Protein AF-A0A4R1Y979-F1 (afdb_monomer_lite)

Sequence (249 aa):
MLKMIILSTALLMSLSGCTTMILNSTISEIKSEKGNRTIHHDHLVGYGPPEQIQKPYENALMLVGTKHVYLLQAIEHKKRSKNFYPDLFNKIDPQFLILNDDIENSDLEHWHIKVSNENAINDFESQVQINFIKPLNLITQQDQDDLNHFGFECREHEKFNSSKYCSLKVKTEIFVLQNPENIDKLQYKKLSSPIKIDITGDFNPIVRVATHSMLYPFSIVADILTSPVQIFGYYLLKDAHFGGTGNSR

Secondary structure (DSSP, 8-state):
-HHHHHHHHHTTTTSTTHHHHHHHHHHHHHHH--EEEEEEEEEEEEEE--TTS-TT-TTPEEEEESSEEEEEEEPPBTTB-TTHHHHHHHHS-GGGEEE-S-STTS-TTEEEEEES-TT--SEEEEEEEEEEEEEGGG--HHHHHHHHHHT-EEE--GGGTTEEEEEEEEEEEEEEEES-TTGGGS--EEEEEEEEEEEEEEE-THHHHHHHHTTHHHHHHHHHHHHHHHHHHHHHHHHHTSS------

Structure (mmCIF, N/CA/C/O backbone):
data_AF-A0A4R1Y979-F1
#
_entry.id   AF-A0A4R1Y979-F1
#
loop_
_atom_site.group_PDB
_atom_site.id
_atom_site.type_symbol
_atom_site.label_atom_id
_atom_site.label_alt_id
_atom_site.label_comp_id
_atom_site.label_asym_id
_atom_site.label_entity_id
_atom_site.label_seq_id
_atom_site.pdbx_PDB_ins_code
_atom_site.Cartn_x
_atom_site.Cartn_y
_atom_site.Cartn_z
_atom_site.occupancy
_atom_site.B_iso_or_equiv
_atom_site.auth_seq_id
_atom_site.auth_comp_id
_atom_site.auth_asym_id
_atom_site.auth_atom_id
_atom_site.pdbx_PDB_model_num
ATOM 1 N N . MET A 1 1 ? 17.341 34.244 -61.653 1.00 45.41 1 MET A N 1
ATOM 2 C CA . MET A 1 1 ? 17.975 32.984 -61.199 1.00 45.41 1 MET A CA 1
ATOM 3 C C . MET A 1 1 ? 19.116 33.200 -60.203 1.00 45.41 1 MET A C 1
ATOM 5 O O . MET A 1 1 ? 19.107 32.527 -59.185 1.00 45.41 1 MET A O 1
ATOM 9 N N . LEU A 1 2 ? 20.017 34.174 -60.393 1.00 39.06 2 LEU A N 1
ATOM 10 C CA . LEU A 1 2 ? 21.145 34.432 -59.472 1.00 39.06 2 LEU A CA 1
ATOM 11 C C . LEU A 1 2 ? 20.734 34.773 -58.016 1.00 39.06 2 LEU A C 1
ATOM 13 O O . LEU A 1 2 ? 21.379 34.330 -57.074 1.00 39.06 2 LEU A O 1
ATOM 17 N N . LYS A 1 3 ? 19.606 35.475 -57.811 1.00 40.97 3 LYS A N 1
ATOM 18 C CA . LYS A 1 3 ? 19.081 35.806 -56.467 1.00 40.97 3 LYS A CA 1
ATOM 19 C C . LYS A 1 3 ? 18.518 34.606 -55.682 1.00 40.97 3 LYS A C 1
ATOM 21 O O . LYS A 1 3 ? 18.484 34.669 -54.461 1.00 40.97 3 LYS A O 1
ATOM 26 N N . MET A 1 4 ? 18.106 33.520 -56.351 1.00 39.81 4 MET A N 1
ATOM 27 C CA . MET A 1 4 ? 17.603 32.313 -55.667 1.00 39.81 4 MET A CA 1
ATOM 28 C C . MET A 1 4 ? 18.730 31.391 -55.181 1.00 39.81 4 MET A C 1
ATOM 30 O O . MET A 1 4 ? 18.546 30.670 -54.210 1.00 39.81 4 MET A O 1
ATOM 34 N N . ILE A 1 5 ? 19.910 31.450 -55.805 1.00 49.25 5 ILE A N 1
ATOM 35 C CA . ILE A 1 5 ? 21.065 30.628 -55.411 1.00 49.25 5 ILE A CA 1
ATOM 36 C C . ILE A 1 5 ? 21.745 31.206 -54.157 1.00 49.25 5 ILE A C 1
ATOM 38 O O . ILE A 1 5 ? 22.165 30.450 -53.288 1.00 49.25 5 ILE A O 1
ATOM 42 N N . ILE A 1 6 ? 21.766 32.537 -54.008 1.00 50.25 6 ILE A N 1
ATOM 43 C CA . ILE A 1 6 ? 22.380 33.226 -52.856 1.00 50.25 6 ILE A CA 1
ATOM 44 C C . ILE A 1 6 ? 21.573 33.018 -51.559 1.00 50.25 6 ILE A C 1
ATOM 46 O O . ILE A 1 6 ? 22.148 32.929 -50.476 1.00 50.25 6 ILE A O 1
ATOM 50 N N . LEU A 1 7 ? 20.245 32.885 -51.648 1.00 42.50 7 LEU A N 1
ATOM 51 C CA . LEU A 1 7 ? 19.402 32.656 -50.469 1.00 42.50 7 LEU A CA 1
ATOM 52 C C . LEU A 1 7 ? 19.523 31.216 -49.934 1.00 42.50 7 LEU A C 1
ATOM 54 O O . LEU A 1 7 ? 19.375 30.987 -48.737 1.00 42.50 7 LEU A O 1
ATOM 58 N N . SER A 1 8 ? 19.846 30.253 -50.805 1.00 46.91 8 SER A N 1
ATOM 59 C CA . SER A 1 8 ? 20.002 28.846 -50.421 1.00 46.91 8 SER A CA 1
ATOM 60 C C . SER A 1 8 ? 21.361 28.545 -49.777 1.00 46.91 8 SER A C 1
ATOM 62 O O . SER A 1 8 ? 21.455 27.621 -48.974 1.00 46.91 8 SER A O 1
ATOM 64 N N . THR A 1 9 ? 22.410 29.316 -50.085 1.00 50.00 9 THR A N 1
ATOM 65 C CA . THR A 1 9 ? 23.742 29.157 -49.475 1.00 50.00 9 THR A CA 1
ATOM 66 C C . THR A 1 9 ? 23.866 29.860 -48.124 1.00 50.00 9 THR A C 1
ATOM 68 O O . THR A 1 9 ? 24.540 29.337 -47.240 1.00 50.00 9 THR A O 1
ATOM 71 N N . ALA A 1 10 ? 23.164 30.979 -47.910 1.00 49.84 10 ALA A N 1
ATOM 72 C CA . ALA A 1 10 ? 23.129 31.661 -46.612 1.00 49.84 10 ALA A CA 1
ATOM 73 C C . ALA A 1 10 ? 22.438 30.828 -45.512 1.00 49.84 10 ALA A C 1
ATOM 75 O O . ALA A 1 10 ? 22.842 30.889 -44.354 1.00 49.84 10 ALA A O 1
ATOM 76 N N . LEU A 1 11 ? 21.444 30.006 -45.874 1.00 49.34 11 LEU A N 1
ATOM 77 C CA . LEU A 1 11 ? 20.734 29.131 -44.933 1.00 49.34 11 LEU A CA 1
ATOM 78 C C . LEU A 1 11 ? 21.563 27.905 -44.505 1.00 49.34 11 LEU A C 1
ATOM 80 O O . LEU A 1 11 ? 21.304 27.335 -43.456 1.00 49.34 11 LEU A O 1
ATOM 84 N N . LEU A 1 12 ? 22.566 27.502 -45.293 1.00 50.94 12 LEU A N 1
ATOM 85 C CA . LEU A 1 12 ? 23.441 26.360 -44.985 1.00 50.94 12 LEU A CA 1
ATOM 86 C C . LEU A 1 12 ? 24.635 26.740 -44.092 1.00 50.94 12 LEU A C 1
ATOM 88 O O . LEU A 1 12 ? 25.217 25.870 -43.451 1.00 50.94 12 LEU A O 1
ATOM 92 N N . MET A 1 13 ? 24.999 28.025 -44.023 1.00 48.50 13 MET A N 1
ATOM 93 C CA . MET A 1 13 ? 26.154 28.497 -43.244 1.00 48.50 13 MET A CA 1
ATOM 94 C C . MET A 1 13 ? 25.864 28.700 -41.754 1.00 48.50 13 MET A C 1
ATOM 96 O O . MET A 1 13 ? 26.802 28.776 -40.965 1.00 48.50 13 MET A O 1
ATOM 100 N N . SER A 1 14 ? 24.593 28.752 -41.352 1.00 50.34 14 SER A N 1
ATOM 101 C CA . SER A 1 14 ? 24.183 28.905 -39.951 1.00 50.34 14 SER A CA 1
ATOM 102 C C . SER A 1 14 ? 24.018 27.582 -39.189 1.00 50.34 14 SER A C 1
ATOM 104 O O . SER A 1 14 ? 23.681 27.625 -38.010 1.00 50.34 14 SER A O 1
ATOM 106 N N . LEU A 1 15 ? 24.243 26.418 -39.819 1.00 50.88 15 LEU A N 1
ATOM 107 C CA . LEU A 1 15 ? 24.010 25.103 -39.194 1.00 50.88 15 LEU A CA 1
ATOM 108 C C . LEU A 1 15 ? 25.272 24.370 -38.707 1.00 50.88 15 LEU A C 1
ATOM 110 O O . LEU A 1 15 ? 25.150 23.355 -38.022 1.00 50.88 15 LEU A O 1
ATOM 114 N N . SER A 1 16 ? 26.4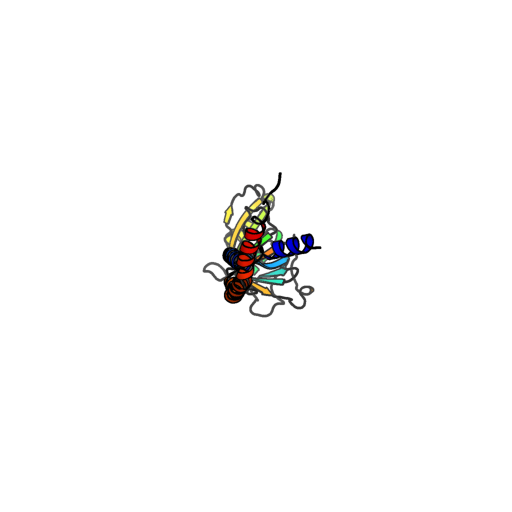76 24.843 -39.027 1.00 56.56 16 SER A N 1
ATOM 115 C CA . SER A 1 16 ? 27.718 24.140 -38.687 1.00 56.56 16 SER A CA 1
ATOM 116 C C . SER A 1 16 ? 28.384 24.686 -37.422 1.00 56.56 16 SER A C 1
ATOM 118 O O . SER A 1 16 ? 28.665 25.876 -37.315 1.00 56.56 16 SER A O 1
ATOM 120 N N . GLY A 1 17 ? 28.603 23.824 -36.427 1.00 53.72 17 GLY A N 1
ATOM 121 C CA . GLY A 1 17 ? 28.973 24.198 -35.053 1.00 53.72 17 GLY A CA 1
ATOM 122 C C . GLY A 1 17 ? 27.841 23.998 -34.040 1.00 53.72 17 GLY A C 1
ATOM 123 O O . GLY A 1 17 ? 28.085 23.932 -32.835 1.00 53.72 17 GLY A O 1
ATOM 124 N N . CYS A 1 18 ? 26.599 23.839 -34.505 1.00 63.97 18 CYS A N 1
ATOM 125 C CA . CYS A 1 18 ? 25.480 23.525 -33.625 1.00 63.97 18 CYS A CA 1
ATOM 126 C C . CYS A 1 18 ? 25.525 22.073 -33.145 1.00 63.97 18 CYS A C 1
ATOM 128 O O . CYS A 1 18 ? 25.045 21.803 -32.057 1.00 63.97 18 CYS A O 1
ATOM 130 N N . THR A 1 19 ? 26.118 21.137 -33.889 1.00 68.19 19 THR A N 1
ATOM 131 C CA . THR A 1 19 ? 26.013 19.704 -33.570 1.00 68.19 19 THR A CA 1
ATOM 132 C C . THR A 1 19 ? 26.707 19.352 -32.258 1.00 68.19 19 THR A C 1
ATOM 134 O O . THR A 1 19 ? 26.097 18.719 -31.397 1.00 68.19 19 THR A O 1
ATOM 137 N N . THR A 1 20 ? 27.951 19.799 -32.055 1.00 75.56 20 THR A N 1
ATOM 138 C CA . THR A 1 20 ? 28.660 19.567 -30.786 1.00 75.56 20 THR A CA 1
ATOM 139 C C . THR A 1 20 ? 28.048 20.373 -29.638 1.00 75.56 20 THR A C 1
ATOM 141 O O . THR A 1 20 ? 27.978 19.874 -28.517 1.00 75.56 20 THR A O 1
ATOM 144 N N . MET A 1 21 ? 27.548 21.587 -29.897 1.00 73.44 21 MET A N 1
ATOM 145 C CA . MET A 1 21 ? 26.863 22.400 -28.884 1.00 73.44 21 MET A CA 1
ATOM 146 C C . MET A 1 21 ? 25.532 21.773 -28.444 1.00 73.44 21 MET A C 1
ATOM 148 O O . MET A 1 21 ? 25.282 21.691 -27.245 1.00 73.44 21 MET A O 1
ATOM 152 N N . ILE A 1 22 ? 24.731 21.279 -29.393 1.00 74.12 22 ILE A N 1
ATOM 153 C CA . ILE A 1 22 ? 23.470 20.560 -29.167 1.00 74.12 22 ILE A CA 1
ATOM 154 C C . ILE A 1 22 ? 23.750 19.266 -28.407 1.00 74.12 22 ILE A C 1
ATOM 156 O O . ILE A 1 22 ? 23.102 18.995 -27.403 1.00 74.12 22 ILE A O 1
ATOM 160 N N . LEU A 1 23 ? 24.757 18.490 -28.821 1.00 76.94 23 LEU A N 1
ATOM 161 C CA . LEU A 1 23 ? 25.121 17.260 -28.121 1.00 76.94 23 LEU A CA 1
ATOM 162 C C . LEU A 1 23 ? 25.573 17.544 -26.680 1.00 76.94 23 LEU A C 1
ATOM 164 O O . LEU A 1 23 ? 25.169 16.840 -25.757 1.00 76.94 23 LEU A O 1
ATOM 168 N N . ASN A 1 24 ? 26.359 18.603 -26.468 1.00 76.81 24 ASN A N 1
ATOM 169 C CA . ASN A 1 24 ? 26.794 19.022 -25.138 1.00 76.81 24 ASN A CA 1
ATOM 170 C C . ASN A 1 24 ? 25.621 19.521 -24.277 1.00 76.81 24 ASN A C 1
ATOM 172 O O . ASN A 1 24 ? 25.549 19.176 -23.099 1.00 76.81 24 ASN A O 1
ATOM 176 N N . SER A 1 25 ? 24.678 20.282 -24.848 1.00 74.25 25 SER A N 1
ATOM 177 C CA . SER A 1 25 ? 23.469 20.704 -24.131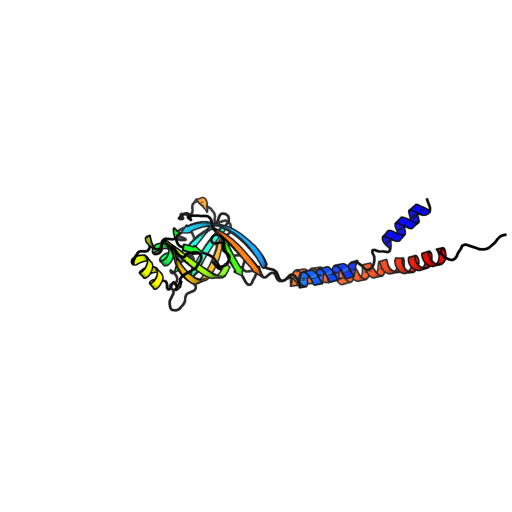 1.00 74.25 25 SER A CA 1
ATOM 178 C C . SER A 1 25 ? 22.580 19.514 -23.785 1.00 74.25 25 SER A C 1
ATOM 180 O O . SER A 1 25 ? 22.151 19.414 -22.644 1.00 74.25 25 SER A O 1
ATOM 182 N N . THR A 1 26 ? 22.394 18.562 -24.704 1.00 75.06 26 THR A N 1
ATOM 183 C CA . THR A 1 26 ? 21.633 17.328 -24.461 1.00 75.06 26 THR A CA 1
ATOM 184 C C . THR A 1 26 ? 22.287 16.474 -23.378 1.00 75.06 26 THR A C 1
ATOM 186 O O . THR A 1 26 ? 21.608 15.981 -22.486 1.00 75.06 26 THR A O 1
ATOM 189 N N . ILE A 1 27 ? 23.614 16.326 -23.381 1.00 75.62 27 ILE A N 1
ATOM 190 C CA . ILE A 1 27 ? 24.325 15.602 -22.317 1.00 75.62 27 ILE A CA 1
ATOM 191 C C . ILE A 1 27 ? 24.221 16.340 -20.978 1.00 75.62 27 ILE A C 1
ATOM 193 O O . ILE A 1 27 ? 24.073 15.694 -19.942 1.00 75.62 27 ILE A O 1
ATOM 197 N N . SER A 1 28 ? 24.298 17.672 -20.977 1.00 71.88 28 SER A N 1
ATOM 198 C CA . SER A 1 28 ? 24.122 18.484 -19.769 1.00 71.88 28 SER A CA 1
ATOM 199 C C . SER A 1 28 ? 22.706 18.359 -19.204 1.00 71.88 28 SER A C 1
ATOM 201 O O . SER A 1 28 ? 22.543 18.230 -17.994 1.00 71.88 28 SER A O 1
ATOM 203 N N . GLU A 1 29 ? 21.698 18.347 -20.072 1.00 70.06 29 GLU A N 1
ATOM 204 C CA . GLU A 1 29 ? 20.290 18.173 -19.719 1.00 70.06 29 GLU A CA 1
ATOM 205 C C . GLU A 1 29 ? 20.042 16.773 -19.143 1.00 70.06 29 GLU A C 1
ATOM 207 O O . GLU A 1 29 ? 19.558 16.647 -18.020 1.00 70.06 29 GLU A O 1
ATOM 212 N N . ILE A 1 30 ? 20.527 15.724 -19.813 1.00 69.31 30 ILE A N 1
ATOM 213 C CA . ILE A 1 30 ? 20.477 14.340 -19.320 1.00 69.31 30 ILE A CA 1
ATOM 214 C C . ILE A 1 30 ? 21.206 14.200 -17.971 1.00 69.31 30 ILE A C 1
ATOM 216 O O . ILE A 1 30 ? 20.726 13.513 -17.076 1.00 69.31 30 ILE A O 1
ATOM 220 N N . LYS A 1 31 ? 22.362 14.852 -17.775 1.00 65.56 31 LYS A N 1
ATOM 221 C CA . LYS A 1 31 ? 23.066 14.856 -16.474 1.00 65.56 31 LYS A CA 1
ATOM 222 C C . LYS A 1 31 ? 22.258 15.539 -15.370 1.00 65.56 31 LYS A C 1
ATOM 224 O O . LYS A 1 31 ? 22.440 15.199 -14.201 1.00 65.56 31 LYS A O 1
ATOM 229 N N . SER A 1 32 ? 21.416 16.506 -15.731 1.00 61.75 32 SER A N 1
ATOM 230 C CA . SER A 1 32 ? 20.526 17.207 -14.806 1.00 61.75 32 SER A CA 1
ATOM 231 C C . SER A 1 32 ? 19.200 16.478 -14.555 1.00 61.75 32 SER A C 1
ATOM 233 O O . SER A 1 32 ? 18.561 16.757 -13.542 1.00 61.75 32 SER A O 1
ATOM 235 N N . GLU A 1 33 ? 18.831 15.492 -15.386 1.00 60.91 33 GLU A N 1
ATOM 236 C CA . GLU A 1 33 ? 17.720 14.557 -15.149 1.00 60.91 33 GLU A CA 1
ATOM 237 C C . GLU A 1 33 ? 18.070 13.564 -14.022 1.00 60.91 33 GLU A C 1
ATOM 239 O O . GLU A 1 33 ? 18.244 12.364 -14.231 1.00 60.91 33 GLU A O 1
ATOM 244 N N . LYS A 1 34 ? 18.164 14.052 -12.782 1.00 58.84 34 LYS A N 1
ATOM 245 C CA . LYS A 1 34 ? 17.837 13.216 -11.624 1.00 58.84 34 LYS A CA 1
ATOM 246 C C . LYS A 1 34 ? 16.325 13.259 -11.475 1.00 58.84 34 LYS A C 1
ATOM 248 O O . LYS A 1 34 ? 15.770 14.306 -11.154 1.00 58.84 34 LYS A O 1
ATOM 253 N N . GLY A 1 35 ? 15.667 12.142 -11.747 1.00 64.50 35 GLY A N 1
ATOM 254 C CA . GLY A 1 35 ? 14.215 12.059 -11.712 1.00 64.50 35 GLY A CA 1
ATOM 255 C C . GLY A 1 35 ? 13.738 10.699 -11.238 1.00 64.50 35 GLY A C 1
ATOM 256 O O . GLY A 1 35 ? 14.454 9.702 -11.331 1.00 64.50 35 GLY A O 1
ATOM 257 N N . ASN A 1 36 ? 12.505 10.678 -10.748 1.00 70.62 36 ASN A N 1
ATOM 258 C CA . ASN A 1 36 ? 11.806 9.449 -10.418 1.00 70.62 36 ASN A CA 1
ATOM 259 C C . ASN A 1 36 ? 11.089 8.962 -11.675 1.00 70.62 36 ASN A C 1
ATOM 261 O O . ASN A 1 36 ? 10.359 9.726 -12.309 1.00 70.62 36 ASN A O 1
ATOM 265 N N . ARG A 1 37 ? 11.264 7.690 -12.027 1.00 77.75 37 ARG A N 1
ATOM 266 C CA . ARG A 1 37 ? 10.509 7.051 -13.107 1.00 77.75 37 ARG A CA 1
ATOM 267 C C . ARG A 1 37 ? 9.510 6.070 -12.518 1.00 77.75 37 ARG A C 1
ATOM 269 O O . ARG A 1 37 ? 9.872 5.273 -11.661 1.00 77.75 37 ARG A O 1
ATOM 276 N N . THR A 1 38 ? 8.277 6.080 -13.009 1.00 82.75 38 THR A N 1
ATOM 277 C CA . THR A 1 38 ? 7.279 5.066 -12.650 1.00 82.75 38 THR A CA 1
ATOM 278 C C . THR A 1 38 ? 7.693 3.696 -13.184 1.00 82.75 38 THR A C 1
ATOM 280 O O . THR A 1 38 ? 7.854 3.516 -14.393 1.00 82.75 38 THR A O 1
ATOM 283 N N . ILE A 1 39 ? 7.876 2.748 -12.267 1.00 85.62 39 ILE A N 1
ATOM 284 C CA . ILE A 1 39 ? 8.144 1.329 -12.519 1.00 85.62 39 ILE A CA 1
ATOM 285 C C . ILE A 1 39 ? 6.814 0.588 -12.664 1.00 85.62 39 ILE A C 1
ATOM 287 O O . ILE A 1 39 ? 6.617 -0.130 -13.640 1.00 85.62 39 ILE A O 1
ATOM 291 N N . HIS A 1 40 ? 5.881 0.823 -11.733 1.00 86.94 40 HIS A N 1
ATOM 292 C CA . HIS A 1 40 ? 4.541 0.235 -11.749 1.00 86.94 40 HIS A CA 1
ATOM 293 C C . HIS A 1 40 ? 3.474 1.288 -11.508 1.00 86.94 40 HIS A C 1
ATOM 295 O O . HIS A 1 40 ? 3.651 2.176 -10.679 1.00 86.94 40 HIS A O 1
ATOM 301 N N . HIS A 1 41 ? 2.355 1.126 -12.208 1.00 91.12 41 HIS A N 1
ATOM 302 C CA . HIS A 1 41 ? 1.141 1.911 -12.023 1.00 91.12 41 HIS A CA 1
ATOM 303 C C . HIS A 1 41 ? -0.077 0.989 -12.084 1.00 91.12 41 HIS A C 1
ATOM 305 O O . HIS A 1 41 ? -0.333 0.356 -13.125 1.00 91.12 41 HIS A O 1
ATOM 311 N N . ASP A 1 42 ? -0.835 0.931 -10.993 1.00 92.38 42 ASP A N 1
ATOM 312 C CA . ASP A 1 42 ? -1.997 0.055 -10.851 1.00 92.38 42 ASP A CA 1
ATOM 313 C C . ASP A 1 42 ? -3.084 0.680 -9.957 1.00 92.38 42 ASP A C 1
ATOM 315 O O . ASP A 1 42 ? -2.895 1.732 -9.347 1.00 92.38 42 ASP A O 1
ATOM 319 N N . HIS A 1 43 ? -4.243 0.030 -9.901 1.00 92.31 43 HIS A N 1
ATOM 320 C CA . HIS A 1 43 ? -5.309 0.301 -8.946 1.00 92.31 43 HIS A CA 1
ATOM 321 C C . HIS A 1 43 ? -5.544 -0.959 -8.118 1.00 92.31 43 HIS A C 1
ATOM 323 O O . HIS A 1 43 ? -5.911 -1.999 -8.662 1.00 92.31 43 HIS A O 1
ATOM 329 N N . LEU A 1 44 ? -5.349 -0.869 -6.809 1.00 91.56 44 LEU A N 1
ATOM 330 C CA . LEU A 1 44 ? -5.688 -1.915 -5.856 1.00 91.56 44 LEU A CA 1
ATOM 331 C C . LEU A 1 44 ? -7.205 -1.970 -5.694 1.00 91.56 44 LEU A C 1
ATOM 333 O O . LEU A 1 44 ? -7.840 -0.953 -5.432 1.00 91.56 44 LEU A O 1
ATOM 337 N N . VAL A 1 45 ? -7.782 -3.157 -5.837 1.00 90.56 45 VAL A N 1
ATOM 338 C CA . VAL A 1 45 ? -9.233 -3.403 -5.791 1.00 90.56 45 VAL A CA 1
ATOM 339 C C . VAL A 1 45 ? -9.641 -4.338 -4.656 1.00 90.56 45 VAL A C 1
ATOM 341 O O . VAL A 1 45 ? -10.825 -4.443 -4.328 1.00 90.56 45 VAL A O 1
ATOM 344 N N . GLY A 1 46 ? -8.681 -5.023 -4.037 1.00 89.88 46 GLY A N 1
ATOM 345 C CA . GLY A 1 46 ? -8.966 -6.005 -3.005 1.00 89.88 46 GLY A CA 1
ATOM 346 C C . GLY A 1 46 ? -7.753 -6.418 -2.190 1.00 89.88 46 GLY A C 1
ATOM 347 O O . GLY A 1 46 ? -6.619 -6.057 -2.499 1.00 89.88 46 GLY A O 1
ATOM 348 N N . TYR A 1 47 ? -8.012 -7.197 -1.147 1.00 90.25 47 TYR A N 1
ATOM 349 C CA . TYR A 1 47 ? -6.995 -7.773 -0.277 1.00 90.25 47 TYR A CA 1
ATOM 350 C C . TYR A 1 47 ? -7.424 -9.151 0.238 1.00 90.25 47 TYR A C 1
ATOM 352 O O . TYR A 1 47 ? -8.613 -9.475 0.285 1.00 90.25 47 TYR A O 1
ATOM 360 N N . GLY A 1 48 ? -6.472 -9.974 0.658 1.00 88.31 48 GLY A N 1
ATOM 361 C CA . GLY A 1 48 ? -6.772 -11.283 1.223 1.00 88.31 48 GLY A CA 1
ATOM 362 C C . GLY A 1 48 ? -5.532 -12.056 1.653 1.00 88.31 48 GLY A C 1
ATOM 363 O O . GLY A 1 48 ? -4.410 -11.557 1.534 1.00 88.31 48 GLY A O 1
ATOM 364 N N . PRO A 1 49 ? -5.726 -13.276 2.169 1.00 84.38 49 PRO A N 1
ATOM 365 C CA . PRO A 1 49 ? -4.624 -14.190 2.391 1.00 84.38 49 PRO A CA 1
ATOM 366 C C . PRO A 1 49 ? -4.093 -14.721 1.044 1.00 84.38 49 PRO A C 1
ATOM 368 O O . PRO A 1 49 ? -4.846 -14.835 0.073 1.00 84.38 49 PRO A O 1
ATOM 371 N N . PRO A 1 50 ? -2.813 -15.103 0.965 1.00 80.38 50 PRO A N 1
ATOM 372 C CA . PRO A 1 50 ? -2.180 -15.611 -0.245 1.00 80.38 50 PRO A CA 1
ATOM 373 C C . PRO A 1 50 ? -2.437 -17.119 -0.413 1.00 80.38 50 PRO A C 1
ATOM 375 O O . PRO A 1 50 ? -1.552 -17.852 -0.831 1.00 80.38 50 PRO A O 1
ATOM 378 N N . GLU A 1 51 ? -3.639 -17.612 -0.084 1.00 71.69 51 GLU A N 1
ATOM 379 C CA . GLU A 1 51 ? -3.957 -19.056 -0.031 1.00 71.69 51 GLU A CA 1
ATOM 380 C C . GLU A 1 51 ? -3.705 -19.788 -1.357 1.00 71.69 51 GLU A C 1
ATOM 382 O O . GLU A 1 51 ? -3.384 -20.974 -1.370 1.00 71.69 51 GLU A O 1
ATOM 387 N N . GLN A 1 52 ? -3.841 -19.078 -2.480 1.00 67.00 52 GLN A N 1
ATOM 388 C CA . GLN A 1 52 ? -3.627 -19.622 -3.824 1.00 67.00 52 GLN A CA 1
ATOM 389 C C . GLN A 1 52 ? -2.208 -19.377 -4.360 1.00 67.00 52 GLN A C 1
ATOM 391 O O . GLN A 1 52 ? -1.872 -19.835 -5.451 1.00 67.00 52 GLN A O 1
ATOM 396 N N . ILE A 1 53 ? -1.370 -18.660 -3.611 1.00 68.25 53 ILE A N 1
ATOM 397 C CA . ILE A 1 53 ? -0.010 -18.309 -4.007 1.00 68.25 53 ILE A CA 1
ATOM 398 C C . ILE A 1 53 ? 0.938 -19.269 -3.292 1.00 68.25 53 ILE A C 1
ATOM 400 O O . ILE A 1 53 ? 0.958 -19.364 -2.068 1.00 68.25 53 ILE A O 1
ATOM 404 N N . GLN A 1 54 ? 1.699 -20.034 -4.073 1.00 63.78 54 GLN A N 1
ATOM 405 C CA . GLN A 1 54 ? 2.598 -21.067 -3.556 1.00 63.78 54 GLN A CA 1
ATOM 406 C C . GLN A 1 54 ? 3.635 -20.480 -2.573 1.00 63.78 54 GLN A C 1
ATOM 408 O O . GLN A 1 54 ? 3.954 -19.290 -2.616 1.00 63.78 54 GLN A O 1
ATOM 413 N N . LYS A 1 55 ? 4.186 -21.329 -1.691 1.00 68.25 55 LYS A N 1
ATOM 414 C CA . LYS A 1 55 ? 5.305 -20.987 -0.786 1.00 68.25 55 LYS A CA 1
ATOM 415 C C . LYS A 1 55 ? 6.401 -20.205 -1.533 1.00 68.25 55 LYS A C 1
ATOM 417 O O . LYS A 1 55 ? 6.700 -20.574 -2.669 1.00 68.25 55 LYS A O 1
ATOM 422 N N . PRO A 1 56 ? 7.040 -19.189 -0.915 1.00 75.62 56 PRO A N 1
ATOM 423 C CA . PRO A 1 56 ? 7.176 -18.933 0.531 1.00 75.62 56 PRO A CA 1
ATOM 424 C C . PRO A 1 56 ? 6.233 -17.864 1.128 1.00 75.62 56 PRO A C 1
ATOM 426 O O . PRO A 1 56 ? 6.512 -17.328 2.200 1.00 75.62 56 PRO A O 1
ATOM 429 N N . TYR A 1 57 ? 5.119 -17.534 0.472 1.00 83.06 57 TYR A N 1
ATOM 430 C CA . TYR A 1 57 ? 4.343 -16.336 0.818 1.00 83.06 57 TYR A CA 1
ATOM 431 C C . TYR A 1 57 ? 3.233 -16.509 1.862 1.00 83.06 57 TYR A C 1
ATOM 433 O O . TYR A 1 57 ? 2.429 -15.604 2.018 1.00 83.06 57 TYR A O 1
ATOM 441 N N . GLU A 1 58 ? 3.195 -17.607 2.618 1.00 80.06 58 GLU A N 1
ATOM 442 C CA . GLU A 1 58 ? 2.063 -17.985 3.495 1.00 80.06 58 GLU A CA 1
ATOM 443 C C . GLU A 1 58 ? 1.654 -16.914 4.525 1.00 80.06 58 GLU A C 1
ATOM 445 O O . GLU A 1 58 ? 0.486 -16.828 4.893 1.00 80.06 58 GLU A O 1
ATOM 450 N N . ASN A 1 59 ? 2.597 -16.069 4.952 1.00 84.44 59 ASN A N 1
ATOM 451 C CA . ASN A 1 59 ? 2.370 -15.020 5.953 1.00 84.44 59 ASN A CA 1
ATOM 452 C C . ASN A 1 59 ? 2.247 -13.613 5.342 1.00 84.44 59 ASN A C 1
ATOM 454 O O . ASN A 1 59 ? 2.215 -12.620 6.070 1.00 84.44 59 ASN A O 1
ATOM 458 N N . ALA A 1 60 ? 2.226 -13.510 4.011 1.00 89.50 60 ALA A N 1
ATOM 459 C CA . ALA A 1 60 ? 2.048 -12.238 3.328 1.00 89.50 60 ALA A CA 1
ATOM 460 C C . ALA A 1 60 ? 0.590 -11.778 3.389 1.00 89.50 60 ALA A C 1
ATOM 462 O O . ALA A 1 60 ? -0.335 -12.581 3.472 1.00 89.50 60 ALA A O 1
ATOM 463 N N . LEU A 1 61 ? 0.378 -10.474 3.270 1.00 91.50 61 LEU A N 1
ATOM 464 C CA . LEU A 1 61 ? -0.899 -9.941 2.817 1.00 91.50 61 LEU A CA 1
ATOM 465 C C . LEU A 1 61 ? -0.874 -9.826 1.302 1.00 91.50 61 LEU A C 1
ATOM 467 O O . LEU A 1 61 ? 0.033 -9.215 0.744 1.00 91.50 61 LEU A O 1
ATOM 471 N N . MET A 1 62 ? -1.890 -10.383 0.654 1.00 91.81 62 MET A N 1
ATOM 472 C CA . MET A 1 62 ? -2.106 -10.221 -0.773 1.00 91.81 62 MET A CA 1
ATOM 473 C C . MET A 1 62 ? -2.959 -8.978 -1.011 1.00 91.81 62 MET A C 1
ATOM 475 O O . MET A 1 62 ? -4.087 -8.914 -0.529 1.00 91.81 62 MET A O 1
ATOM 479 N N . LEU A 1 63 ? -2.447 -8.013 -1.769 1.00 91.69 63 LEU A N 1
ATOM 480 C CA . LEU A 1 63 ? -3.225 -6.922 -2.352 1.00 91.69 63 LEU A CA 1
ATOM 481 C C . LEU A 1 63 ? -3.435 -7.222 -3.834 1.00 91.69 63 LEU A C 1
ATOM 483 O O . LEU A 1 63 ? -2.489 -7.512 -4.568 1.00 91.69 63 LEU A O 1
ATOM 487 N N . VAL A 1 64 ? -4.685 -7.162 -4.270 1.00 91.19 64 VAL A N 1
ATOM 488 C CA . VAL A 1 64 ? -5.081 -7.471 -5.643 1.00 91.19 64 VAL A CA 1
ATOM 489 C C . VAL A 1 64 ? -5.242 -6.164 -6.396 1.00 91.19 64 VAL A C 1
ATOM 491 O O . VAL A 1 64 ? -6.103 -5.356 -6.048 1.00 91.19 64 VAL A O 1
ATOM 494 N N . GLY A 1 65 ? -4.401 -5.953 -7.403 1.00 91.62 65 GLY A N 1
ATOM 495 C CA . GLY A 1 65 ? -4.501 -4.859 -8.358 1.00 91.62 65 GLY A CA 1
ATOM 496 C C . GLY A 1 65 ? -5.281 -5.243 -9.613 1.00 91.62 65 GLY A C 1
ATOM 497 O O . GLY A 1 65 ? -5.643 -6.402 -9.819 1.00 91.62 65 GLY A O 1
ATOM 498 N N . THR A 1 66 ? -5.532 -4.262 -10.479 1.00 90.12 66 THR A N 1
ATOM 499 C CA . THR A 1 66 ? -6.114 -4.505 -11.808 1.00 90.12 66 THR A CA 1
ATOM 500 C C . THR A 1 66 ? -5.122 -5.135 -12.784 1.00 90.12 66 THR A C 1
ATOM 502 O O . THR A 1 66 ? -5.548 -5.736 -13.768 1.00 90.12 66 THR A O 1
ATOM 505 N N . LYS A 1 67 ? -3.812 -4.999 -12.533 1.00 89.12 67 LYS A N 1
ATOM 506 C CA . LYS A 1 67 ? -2.743 -5.524 -13.396 1.00 89.12 67 LYS A CA 1
ATOM 507 C C . LYS A 1 67 ? -1.828 -6.511 -12.675 1.00 89.12 67 LYS A C 1
ATOM 509 O O . LYS A 1 67 ? -1.371 -7.470 -13.294 1.00 89.12 67 LYS A O 1
ATOM 514 N N . HIS A 1 68 ? -1.551 -6.282 -11.395 1.00 90.81 68 HIS A N 1
ATOM 515 C CA . HIS A 1 68 ? -0.594 -7.062 -10.615 1.00 90.81 68 HIS A CA 1
ATOM 516 C C . HIS A 1 68 ? -1.188 -7.532 -9.291 1.00 90.81 68 HIS A C 1
ATOM 518 O O . HIS A 1 68 ? -2.179 -6.998 -8.794 1.00 90.81 68 HIS A O 1
ATOM 524 N N . VAL A 1 69 ? -0.533 -8.520 -8.688 1.00 90.94 69 VAL A N 1
ATOM 525 C CA . VAL A 1 69 ? -0.752 -8.876 -7.285 1.00 90.94 69 VAL A CA 1
ATOM 526 C C . VAL A 1 69 ? 0.475 -8.471 -6.485 1.00 90.94 69 VAL A C 1
ATOM 528 O O . VAL A 1 69 ? 1.602 -8.732 -6.899 1.00 90.94 69 VAL A O 1
ATOM 531 N N . TYR A 1 70 ? 0.247 -7.842 -5.339 1.00 92.12 70 TYR A N 1
ATOM 532 C CA . TYR A 1 70 ? 1.291 -7.357 -4.448 1.00 92.12 70 TYR A CA 1
ATOM 533 C C . TYR A 1 70 ? 1.265 -8.170 -3.160 1.00 92.12 70 TYR A C 1
ATOM 535 O O . TYR A 1 70 ? 0.212 -8.324 -2.546 1.00 92.12 70 TYR A O 1
ATOM 543 N N . LEU A 1 71 ? 2.414 -8.685 -2.742 1.00 92.62 71 LEU A N 1
ATOM 544 C CA . LEU A 1 71 ? 2.560 -9.434 -1.499 1.00 92.62 71 LEU A CA 1
ATOM 545 C C . LEU A 1 71 ? 3.370 -8.613 -0.519 1.00 92.62 71 LEU A C 1
ATOM 547 O O . LEU A 1 71 ? 4.507 -8.260 -0.810 1.00 92.62 71 LEU A O 1
ATOM 551 N N . LEU A 1 72 ? 2.775 -8.311 0.628 1.00 92.56 72 LEU A N 1
ATOM 552 C CA . LEU A 1 72 ? 3.399 -7.526 1.686 1.00 92.56 72 LEU A CA 1
ATOM 553 C C . LEU A 1 72 ? 3.787 -8.455 2.830 1.00 92.56 72 LEU A C 1
ATOM 555 O O . LEU A 1 72 ? 2.921 -9.092 3.435 1.00 92.56 72 LEU A O 1
ATOM 559 N N . GLN A 1 73 ? 5.074 -8.500 3.161 1.00 91.44 73 GLN A N 1
ATOM 560 C CA . GLN A 1 73 ? 5.589 -9.213 4.326 1.00 91.44 73 GLN A CA 1
ATOM 561 C C . GLN A 1 73 ? 6.269 -8.238 5.278 1.00 91.44 73 GLN A C 1
ATOM 563 O O . GLN A 1 73 ? 7.151 -7.478 4.891 1.00 91.44 73 GLN A O 1
ATOM 568 N N . ALA A 1 74 ? 5.854 -8.244 6.545 1.00 90.62 74 ALA A N 1
ATOM 569 C CA . ALA A 1 74 ? 6.491 -7.401 7.545 1.00 90.62 74 ALA A CA 1
ATOM 570 C C . ALA A 1 74 ? 7.900 -7.927 7.841 1.00 90.62 74 ALA A C 1
ATOM 572 O O . ALA A 1 74 ? 8.071 -9.098 8.186 1.00 90.62 74 ALA A O 1
ATOM 573 N N . ILE A 1 75 ? 8.894 -7.042 7.770 1.00 87.94 75 ILE A N 1
ATOM 574 C CA . ILE A 1 75 ? 10.266 -7.378 8.143 1.00 87.94 75 ILE A CA 1
ATOM 575 C C . ILE A 1 75 ? 10.308 -7.565 9.660 1.00 87.94 75 ILE A C 1
ATOM 577 O O . ILE A 1 75 ? 9.917 -6.675 10.428 1.00 87.94 75 ILE A O 1
ATOM 581 N N . GLU A 1 76 ? 10.763 -8.743 10.089 1.00 76.94 76 GLU A N 1
ATOM 582 C CA . GLU A 1 76 ? 10.772 -9.141 11.492 1.00 76.94 76 GLU A CA 1
ATOM 583 C C . GLU A 1 76 ? 11.582 -8.145 12.335 1.00 76.94 76 GLU A C 1
ATOM 585 O O . GLU A 1 76 ? 12.732 -7.807 12.049 1.00 76.94 76 GLU A O 1
ATOM 590 N N . HIS A 1 77 ? 10.965 -7.659 13.407 1.00 73.44 77 HIS A N 1
ATOM 591 C CA . HIS A 1 77 ? 11.603 -6.777 14.377 1.00 73.44 77 HIS A CA 1
ATOM 592 C C . HIS A 1 77 ? 11.182 -7.225 15.774 1.00 73.44 77 HIS A C 1
ATOM 594 O O . HIS A 1 77 ? 10.144 -7.859 15.923 1.00 73.44 77 HIS A O 1
ATOM 600 N N . LYS A 1 78 ? 11.921 -6.851 16.828 1.00 66.69 78 LYS A N 1
ATOM 601 C CA . LYS A 1 78 ? 11.722 -7.341 18.216 1.00 66.69 78 LYS A CA 1
ATOM 602 C C . LYS A 1 78 ? 10.281 -7.304 18.772 1.00 66.69 78 LYS A C 1
ATOM 604 O O . LYS A 1 78 ? 10.030 -7.909 19.806 1.00 66.69 78 LYS A O 1
ATOM 609 N N . LYS A 1 79 ? 9.360 -6.563 18.148 1.00 68.69 79 LYS A N 1
ATOM 610 C CA . LYS A 1 79 ? 7.947 -6.432 18.541 1.00 68.69 79 LYS A CA 1
ATOM 611 C C . LYS A 1 79 ? 6.945 -6.854 17.451 1.00 68.69 79 LYS A C 1
ATOM 613 O O . LYS A 1 79 ? 5.758 -6.615 17.626 1.00 68.69 79 LYS A O 1
ATOM 618 N N . ARG A 1 80 ? 7.385 -7.402 16.311 1.00 76.50 80 ARG A N 1
ATOM 619 C CA . ARG A 1 80 ? 6.518 -7.700 15.158 1.00 76.50 80 ARG A CA 1
ATOM 620 C C . ARG A 1 80 ? 6.755 -9.108 14.627 1.00 76.50 80 ARG A C 1
ATOM 622 O O . ARG A 1 80 ? 7.875 -9.460 14.277 1.00 76.50 80 ARG A O 1
ATOM 629 N N . SER A 1 81 ? 5.665 -9.868 14.583 1.00 80.94 81 SER A N 1
ATOM 630 C CA . SER A 1 81 ? 5.566 -11.216 14.019 1.00 80.94 81 SER A CA 1
ATOM 631 C C . SER A 1 81 ? 5.638 -11.185 12.490 1.00 80.94 81 SER A C 1
ATOM 633 O O . SER A 1 81 ? 5.204 -10.214 11.872 1.00 80.94 81 SER A O 1
ATOM 635 N N . LYS A 1 82 ? 6.085 -12.284 11.872 1.00 79.06 82 LYS A N 1
ATOM 636 C CA . LYS A 1 82 ? 5.958 -12.498 10.418 1.00 79.06 82 LYS A CA 1
ATOM 637 C C . LYS A 1 82 ? 4.497 -12.495 9.947 1.00 79.06 82 LYS A C 1
ATOM 639 O O . LYS A 1 82 ? 4.235 -12.128 8.811 1.00 79.06 82 LYS A O 1
ATOM 644 N N . ASN A 1 83 ? 3.554 -12.816 10.836 1.00 86.81 83 ASN A N 1
ATOM 645 C CA . ASN A 1 83 ? 2.109 -12.824 10.565 1.00 86.81 83 ASN A CA 1
ATOM 646 C C . ASN A 1 83 ? 1.446 -11.462 10.805 1.00 86.81 83 ASN A C 1
ATOM 648 O O . ASN A 1 83 ? 0.223 -11.376 10.857 1.00 86.81 83 ASN A O 1
ATOM 652 N N . PHE A 1 84 ? 2.236 -10.395 10.961 1.00 91.38 84 PHE A N 1
ATOM 653 C CA . PHE A 1 84 ? 1.736 -9.075 11.333 1.00 91.38 84 PHE A CA 1
ATOM 654 C C . PHE A 1 84 ? 0.569 -8.602 10.455 1.00 91.38 84 PHE A C 1
ATOM 656 O O . PHE A 1 84 ? -0.446 -8.168 10.991 1.00 91.38 84 PHE A O 1
ATOM 663 N N . TYR A 1 85 ? 0.694 -8.687 9.127 1.00 91.12 85 TYR A N 1
ATOM 664 C CA . TYR A 1 85 ? -0.363 -8.216 8.234 1.00 91.12 85 TYR A CA 1
ATOM 665 C C . TYR A 1 85 ? -1.625 -9.092 8.273 1.00 91.12 85 TYR A C 1
ATOM 667 O O . TYR A 1 85 ? -2.704 -8.520 8.442 1.00 91.12 85 TYR A O 1
ATOM 675 N N . PRO A 1 86 ? -1.540 -10.436 8.167 1.00 88.31 86 PRO A N 1
ATOM 676 C CA . PRO A 1 86 ? -2.693 -11.300 8.407 1.00 88.31 86 PRO A CA 1
ATOM 677 C C . PRO A 1 86 ? -3.394 -11.018 9.742 1.00 88.31 86 PRO A C 1
ATOM 679 O O . PRO A 1 86 ? -4.612 -10.858 9.773 1.00 88.31 86 PRO A O 1
ATOM 682 N N . ASP A 1 87 ? -2.639 -10.892 10.836 1.00 90.69 87 ASP A N 1
ATOM 683 C CA . ASP A 1 87 ? -3.195 -10.627 12.166 1.00 90.69 87 ASP A CA 1
ATOM 684 C C . ASP A 1 87 ? -3.895 -9.260 12.219 1.00 90.69 87 ASP A C 1
ATOM 686 O O . ASP A 1 87 ? -5.005 -9.147 12.743 1.00 90.69 87 ASP A O 1
ATOM 690 N N . LEU A 1 88 ? -3.272 -8.229 11.638 1.00 92.38 88 LEU A N 1
ATOM 691 C CA . LEU A 1 88 ? -3.815 -6.874 11.564 1.00 92.38 88 LEU A CA 1
ATOM 692 C C . LEU A 1 88 ? -5.148 -6.839 10.812 1.00 92.38 88 LEU A C 1
ATOM 694 O O . LEU A 1 88 ? -6.130 -6.332 11.346 1.00 92.38 88 LEU A O 1
ATOM 698 N N . PHE A 1 89 ? -5.196 -7.397 9.601 1.00 89.12 89 PHE A N 1
ATOM 699 C CA . PHE A 1 89 ? -6.383 -7.360 8.735 1.00 89.12 89 PHE A CA 1
ATOM 700 C C . PHE A 1 89 ? -7.501 -8.316 9.183 1.00 89.12 89 PHE A C 1
ATOM 702 O O . PHE A 1 89 ? -8.630 -8.215 8.699 1.00 89.12 89 PHE A O 1
ATOM 709 N N . ASN A 1 90 ? -7.204 -9.239 10.103 1.00 88.06 90 ASN A N 1
ATOM 710 C CA . ASN A 1 90 ? -8.203 -10.092 10.745 1.00 88.06 90 ASN A CA 1
ATOM 711 C C . ASN A 1 90 ? -8.837 -9.444 11.982 1.00 88.06 90 ASN A C 1
ATOM 713 O O . ASN A 1 90 ? -9.994 -9.735 12.281 1.00 88.06 90 ASN A O 1
ATOM 717 N N . LYS A 1 91 ? -8.093 -8.603 12.712 1.00 91.94 91 LYS A N 1
ATOM 718 C CA . LYS A 1 91 ? -8.574 -7.960 13.946 1.00 91.94 91 LYS A CA 1
ATOM 719 C C . LYS A 1 91 ? -9.139 -6.566 13.719 1.00 91.94 91 LYS A C 1
ATOM 721 O O . LYS A 1 91 ? -10.172 -6.227 14.283 1.00 91.94 91 LYS A O 1
ATOM 726 N N . ILE A 1 92 ? -8.469 -5.765 12.896 1.00 91.94 92 ILE A N 1
ATOM 727 C CA . ILE A 1 92 ? -8.912 -4.416 12.566 1.00 91.94 92 ILE A CA 1
ATOM 728 C C . ILE A 1 92 ? -9.702 -4.470 11.270 1.00 91.94 92 ILE A C 1
ATOM 730 O O . ILE A 1 92 ? -9.243 -5.016 10.270 1.00 91.94 92 ILE A O 1
ATOM 734 N N . ASP A 1 93 ? -10.890 -3.874 11.302 1.00 89.31 93 ASP A N 1
ATOM 735 C CA . ASP A 1 93 ? -11.768 -3.793 10.148 1.00 89.31 93 ASP A CA 1
ATOM 736 C C . ASP A 1 93 ? -11.101 -3.001 9.004 1.00 89.31 93 ASP A C 1
ATOM 738 O O . ASP A 1 93 ? -10.876 -1.789 9.135 1.00 89.31 93 ASP A O 1
ATOM 742 N N . PRO A 1 94 ? -10.792 -3.657 7.869 1.00 86.31 94 PRO A N 1
ATOM 743 C CA . PRO A 1 94 ? -10.021 -3.035 6.802 1.00 86.31 94 PRO A CA 1
ATOM 744 C C . PRO A 1 94 ? -10.739 -1.888 6.097 1.00 86.31 94 PRO A C 1
ATOM 746 O O . PRO A 1 94 ? -10.078 -1.118 5.410 1.00 86.31 94 PRO A O 1
ATOM 749 N N . GLN A 1 95 ? -12.058 -1.719 6.277 1.00 87.56 95 GLN A N 1
ATOM 750 C CA . GLN A 1 95 ? -12.761 -0.552 5.726 1.00 87.56 95 GLN A CA 1
ATOM 751 C C . GLN A 1 95 ? -12.280 0.776 6.336 1.00 87.56 95 GLN A C 1
ATOM 753 O O . GLN A 1 95 ? -12.478 1.833 5.741 1.00 87.56 95 GLN A O 1
ATOM 758 N N . PHE A 1 96 ? -11.661 0.719 7.519 1.00 91.06 96 PHE A N 1
ATOM 759 C CA . PHE A 1 96 ? -11.093 1.872 8.215 1.00 91.06 96 PHE A CA 1
ATOM 760 C C . PHE A 1 96 ? -9.565 1.932 8.106 1.00 91.06 96 PHE A C 1
ATOM 762 O O . PHE A 1 96 ? -8.960 2.821 8.704 1.00 91.06 96 PHE A O 1
ATOM 769 N N . LEU A 1 97 ? -8.938 1.001 7.375 1.00 90.38 97 LEU A N 1
ATOM 770 C CA . LEU A 1 97 ? -7.496 0.966 7.141 1.00 90.38 97 LEU A CA 1
ATOM 771 C C . LEU A 1 97 ? -7.156 1.558 5.772 1.00 90.38 97 LEU A C 1
ATOM 773 O O . LEU A 1 97 ? -7.692 1.144 4.749 1.00 90.38 97 LEU A O 1
ATOM 777 N N . ILE A 1 98 ? -6.211 2.493 5.756 1.00 88.38 98 ILE A N 1
ATOM 778 C CA . ILE A 1 98 ? -5.744 3.178 4.550 1.00 88.38 98 ILE A CA 1
ATOM 779 C C . ILE A 1 98 ? -4.233 3.005 4.439 1.00 88.38 98 ILE A C 1
ATOM 781 O O . ILE A 1 98 ? -3.497 3.339 5.371 1.00 88.38 98 ILE A O 1
ATOM 785 N N . LEU A 1 99 ? -3.774 2.506 3.292 1.00 87.38 99 LEU A N 1
ATOM 786 C CA . LEU A 1 99 ? -2.359 2.438 2.934 1.00 87.38 99 LEU A CA 1
ATOM 787 C C . LEU A 1 99 ? -2.001 3.699 2.146 1.00 87.38 99 LEU A C 1
ATOM 789 O O . LEU A 1 99 ? -2.505 3.885 1.042 1.00 87.38 99 LEU A O 1
ATOM 793 N N . ASN A 1 100 ? -1.173 4.574 2.712 1.00 84.19 100 ASN A N 1
ATOM 794 C CA . ASN A 1 100 ? -0.649 5.745 2.009 1.00 84.19 100 ASN A CA 1
ATOM 795 C C . ASN A 1 100 ? 0.681 6.200 2.622 1.00 84.19 100 ASN A C 1
ATOM 797 O O . ASN A 1 100 ? 1.043 5.762 3.711 1.00 84.19 100 ASN A O 1
ATOM 801 N N . ASP A 1 101 ? 1.398 7.077 1.922 1.00 70.62 101 ASP A N 1
ATOM 802 C CA . ASP A 1 101 ? 2.700 7.586 2.372 1.00 70.62 101 ASP A CA 1
ATOM 803 C C . ASP A 1 101 ? 2.586 8.769 3.338 1.00 70.62 101 ASP A C 1
ATOM 805 O O . ASP A 1 101 ? 3.421 8.919 4.232 1.00 70.62 101 ASP A O 1
ATOM 809 N N . ASP A 1 102 ? 1.575 9.622 3.142 1.00 66.75 102 ASP A N 1
ATOM 810 C CA . ASP A 1 102 ? 1.342 10.811 3.955 1.00 66.75 102 ASP A CA 1
ATOM 811 C C . ASP A 1 102 ? -0.073 11.378 3.738 1.00 66.75 102 ASP A C 1
ATOM 813 O O . ASP A 1 102 ? -0.557 11.495 2.612 1.00 66.75 102 ASP A O 1
ATOM 817 N N . ILE A 1 103 ? -0.732 11.775 4.823 1.00 62.03 103 ILE A N 1
ATOM 818 C CA . ILE A 1 103 ? -2.091 12.337 4.835 1.00 62.03 103 ILE A CA 1
ATOM 819 C C . ILE A 1 103 ? -2.092 13.858 4.638 1.00 62.03 103 ILE A C 1
ATOM 821 O O . ILE A 1 103 ? -3.121 14.451 4.267 1.00 62.03 103 ILE A O 1
ATOM 825 N N . GLU A 1 104 ? -0.940 14.508 4.825 1.00 63.38 104 GLU A N 1
ATOM 826 C CA . GLU A 1 104 ? -0.810 15.951 4.633 1.00 63.38 104 GLU A CA 1
ATOM 827 C C . GLU A 1 104 ? -1.220 16.363 3.206 1.00 63.38 104 GLU A C 1
ATOM 829 O O . GLU A 1 104 ? -1.954 17.343 3.037 1.00 63.38 104 GLU A O 1
ATOM 834 N N . ASN A 1 105 ? -0.929 15.524 2.202 1.00 57.69 105 ASN A N 1
ATOM 835 C CA . ASN A 1 105 ? -1.215 15.778 0.784 1.00 57.69 105 ASN A CA 1
ATOM 836 C C . ASN A 1 105 ? -2.649 15.476 0.307 1.00 57.69 105 ASN A C 1
ATOM 838 O O . ASN A 1 105 ? -2.948 15.675 -0.867 1.00 57.69 105 ASN A O 1
ATOM 842 N N . SER A 1 106 ? -3.581 15.130 1.202 1.00 55.75 106 SER A N 1
ATOM 843 C CA . SER A 1 106 ? -5.036 15.026 0.922 1.00 55.75 106 SER A CA 1
ATOM 844 C C . SER A 1 106 ? -5.491 13.851 0.053 1.00 55.75 106 SER A C 1
ATOM 846 O O . SER A 1 106 ? -6.686 13.568 0.041 1.00 55.75 106 SER A O 1
ATOM 848 N N . ASP A 1 107 ? -4.590 13.167 -0.646 1.00 72.94 107 ASP A N 1
A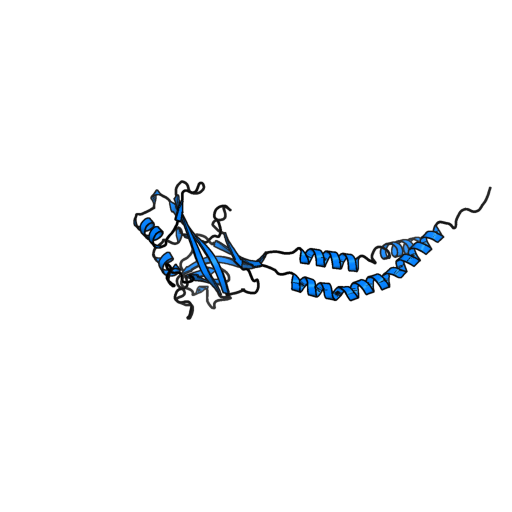TOM 849 C CA . ASP A 1 107 ? -4.945 12.037 -1.501 1.00 72.94 107 ASP A CA 1
ATOM 850 C C . ASP A 1 107 ? -4.896 10.726 -0.702 1.00 72.94 107 ASP A C 1
ATOM 852 O O . ASP A 1 107 ? -3.890 10.022 -0.655 1.00 72.94 107 ASP A O 1
ATOM 856 N N . LEU A 1 108 ? -5.994 10.425 -0.003 1.00 75.38 108 LEU A N 1
ATOM 857 C CA . LEU A 1 108 ? -6.149 9.172 0.749 1.00 75.38 108 LEU A CA 1
ATOM 858 C C . LEU A 1 108 ? -6.257 7.944 -0.164 1.00 75.38 108 LEU A C 1
ATOM 860 O O . LEU A 1 108 ? -6.141 6.820 0.317 1.00 75.38 108 LEU A O 1
ATOM 864 N N . GLU A 1 109 ? -6.489 8.159 -1.457 1.00 82.50 109 GLU A N 1
ATOM 865 C CA . GLU A 1 109 ? -6.697 7.112 -2.453 1.00 82.50 109 GLU A CA 1
ATOM 866 C C . GLU A 1 109 ? -5.435 6.846 -3.274 1.00 82.50 109 GLU A C 1
ATOM 868 O O . GLU A 1 109 ? -5.495 6.123 -4.268 1.00 82.50 109 GLU A O 1
ATOM 873 N N . HIS A 1 110 ? -4.291 7.407 -2.873 1.00 86.56 110 HIS A N 1
ATOM 874 C CA . HIS A 1 110 ? -3.036 7.247 -3.586 1.00 86.56 110 HIS A CA 1
ATOM 875 C C . HIS A 1 110 ? -1.908 6.811 -2.654 1.00 86.56 110 HIS A C 1
ATOM 877 O O . HIS A 1 110 ? -1.463 7.531 -1.759 1.00 86.56 110 HIS A O 1
ATOM 883 N N . TRP A 1 111 ? -1.408 5.611 -2.917 1.00 88.94 111 TRP A N 1
ATOM 884 C CA . TRP A 1 111 ? -0.217 5.068 -2.303 1.00 88.94 111 TRP A CA 1
ATOM 885 C C . TRP A 1 111 ? 0.971 5.185 -3.256 1.00 88.94 111 TRP A C 1
ATOM 887 O O . TRP A 1 111 ? 1.085 4.468 -4.250 1.00 88.94 111 TRP A O 1
ATOM 897 N N . HIS A 1 112 ? 1.864 6.115 -2.952 1.00 87.69 112 HIS A N 1
ATOM 898 C CA . HIS A 1 112 ? 3.133 6.227 -3.649 1.00 87.69 112 HIS A CA 1
ATOM 899 C C . HIS A 1 112 ? 4.162 5.298 -2.993 1.00 87.69 112 HIS A C 1
ATOM 901 O O . HIS A 1 112 ? 4.069 5.002 -1.813 1.00 87.69 112 HIS A O 1
ATOM 907 N N . ILE A 1 113 ? 5.124 4.777 -3.744 1.00 86.19 113 ILE A N 1
ATOM 908 C CA . ILE A 1 113 ? 6.258 4.038 -3.191 1.00 86.19 113 ILE A CA 1
ATOM 909 C C . ILE A 1 113 ? 7.500 4.463 -3.956 1.00 86.19 113 ILE A C 1
ATOM 911 O O . ILE A 1 113 ? 7.535 4.400 -5.184 1.00 86.19 113 ILE A O 1
ATOM 915 N N . LYS A 1 114 ? 8.541 4.878 -3.235 1.00 83.81 114 LYS A N 1
ATOM 916 C CA . LYS A 1 114 ? 9.847 5.199 -3.822 1.00 83.81 114 LYS A CA 1
ATOM 917 C C . LYS A 1 114 ? 10.831 4.078 -3.537 1.00 83.81 114 LYS A C 1
ATOM 919 O O . LYS A 1 114 ? 11.066 3.752 -2.376 1.00 83.81 114 LYS A O 1
ATOM 924 N N . VAL A 1 115 ? 11.431 3.530 -4.587 1.00 83.81 115 VAL A N 1
ATOM 925 C CA . VAL A 1 115 ? 12.493 2.525 -4.499 1.00 83.81 115 VAL A CA 1
ATOM 926 C C . VAL A 1 115 ? 13.817 3.127 -4.961 1.00 83.81 115 VAL A C 1
ATOM 928 O O . VAL A 1 115 ? 13.888 3.829 -5.966 1.00 83.81 115 VAL A O 1
ATOM 931 N N . SER A 1 116 ? 14.897 2.848 -4.234 1.00 71.75 116 SER A N 1
ATOM 932 C CA . SER A 1 116 ? 16.220 3.430 -4.522 1.00 71.75 116 SER A CA 1
ATOM 933 C C . SER A 1 116 ? 16.911 2.841 -5.758 1.00 71.75 116 SER A C 1
ATOM 935 O O . SER A 1 116 ? 18.002 3.271 -6.122 1.00 71.75 116 SER A O 1
ATOM 937 N N . ASN A 1 117 ? 16.328 1.817 -6.385 1.00 70.44 117 ASN A N 1
ATOM 938 C CA . ASN A 1 117 ? 16.903 1.148 -7.544 1.00 70.44 117 ASN A CA 1
ATOM 939 C C . ASN A 1 117 ? 15.801 0.804 -8.547 1.00 70.44 117 ASN A C 1
ATOM 941 O O . ASN A 1 117 ? 14.951 -0.034 -8.261 1.00 70.44 117 ASN A O 1
ATOM 945 N N . GLU A 1 118 ? 15.851 1.392 -9.741 1.00 65.06 118 GLU A N 1
ATOM 946 C CA . GLU A 1 118 ? 14.928 1.064 -10.837 1.00 65.06 118 GLU A CA 1
ATOM 947 C C . GLU A 1 118 ? 14.970 -0.415 -11.265 1.00 65.06 118 GLU A C 1
ATOM 949 O O . GLU A 1 118 ? 14.008 -0.919 -11.837 1.00 65.06 118 GLU A O 1
ATOM 954 N N . ASN A 1 119 ? 16.060 -1.131 -10.958 1.00 66.12 119 ASN A N 1
ATOM 955 C CA . ASN A 1 119 ? 16.192 -2.560 -11.247 1.00 66.12 119 ASN A CA 1
ATOM 956 C C . ASN A 1 119 ? 15.507 -3.454 -10.202 1.00 66.12 119 ASN A C 1
ATOM 958 O O . ASN A 1 119 ? 15.350 -4.652 -10.440 1.00 66.12 119 ASN A O 1
ATOM 962 N N . ALA A 1 120 ? 15.085 -2.899 -9.061 1.00 64.75 120 ALA A N 1
ATOM 963 C CA . ALA A 1 120 ? 14.261 -3.596 -8.078 1.00 64.75 120 ALA A CA 1
ATOM 964 C C . ALA A 1 120 ? 12.801 -3.602 -8.564 1.00 64.75 120 ALA A C 1
ATOM 966 O O . ALA A 1 120 ? 11.936 -2.903 -8.044 1.00 64.75 120 ALA A O 1
ATOM 967 N N . ILE A 1 121 ? 12.558 -4.331 -9.657 1.00 71.81 121 ILE A N 1
ATOM 968 C CA . ILE A 1 121 ? 11.297 -4.255 -10.403 1.00 71.81 121 ILE A CA 1
ATOM 969 C C . ILE A 1 121 ? 10.197 -5.028 -9.671 1.00 71.81 121 ILE A C 1
ATOM 971 O O . ILE A 1 121 ? 9.086 -4.531 -9.562 1.00 71.81 121 ILE A O 1
ATOM 975 N N . ASN A 1 122 ? 10.481 -6.228 -9.164 1.00 83.56 122 ASN A N 1
ATOM 976 C CA . ASN A 1 122 ? 9.444 -7.128 -8.639 1.00 83.56 122 ASN A CA 1
ATOM 977 C C . ASN A 1 122 ? 9.598 -7.471 -7.154 1.00 83.56 122 ASN A C 1
ATOM 979 O O . ASN A 1 122 ? 8.760 -8.188 -6.622 1.00 83.56 122 ASN A O 1
ATOM 983 N N . ASP A 1 123 ? 10.657 -7.000 -6.506 1.00 87.62 123 ASP A N 1
ATOM 984 C CA . ASP A 1 123 ? 10.937 -7.252 -5.094 1.00 87.62 123 ASP A CA 1
ATOM 985 C C . ASP A 1 123 ? 11.757 -6.085 -4.542 1.00 87.62 123 ASP A C 1
ATOM 987 O O . ASP A 1 123 ? 12.784 -5.717 -5.126 1.00 87.62 123 ASP A O 1
ATOM 991 N N . PHE A 1 124 ? 11.261 -5.460 -3.478 1.00 88.50 124 PHE A N 1
ATOM 992 C CA . PHE A 1 124 ? 11.918 -4.345 -2.811 1.00 88.50 124 PHE A CA 1
ATOM 993 C C . PHE A 1 124 ? 11.421 -4.164 -1.374 1.00 88.50 124 PHE A C 1
ATOM 995 O O . PHE A 1 124 ? 10.274 -4.457 -1.032 1.00 88.50 124 PHE A O 1
ATOM 1002 N N . GLU A 1 125 ? 12.280 -3.590 -0.535 1.00 89.69 125 GLU A N 1
ATOM 1003 C CA . GLU A 1 125 ? 11.907 -3.147 0.805 1.00 89.69 125 GLU A CA 1
ATOM 1004 C C . GLU A 1 125 ? 11.355 -1.717 0.776 1.00 89.69 125 GLU A C 1
ATOM 1006 O O . GLU A 1 125 ? 11.905 -0.830 0.119 1.00 89.69 125 GLU A O 1
ATOM 1011 N N . SER A 1 126 ? 10.289 -1.469 1.535 1.00 88.31 126 SER A N 1
ATOM 1012 C CA . SER A 1 126 ? 9.723 -0.134 1.730 1.00 88.31 126 SER A CA 1
ATOM 1013 C C . SER A 1 126 ? 9.160 0.048 3.141 1.00 88.31 126 SER A C 1
ATOM 1015 O O . SER A 1 126 ? 8.905 -0.907 3.879 1.00 88.31 126 SER A O 1
ATOM 1017 N N . GLN A 1 127 ? 8.961 1.303 3.537 1.00 89.00 127 GLN A N 1
ATOM 1018 C CA . GLN A 1 127 ? 8.262 1.657 4.764 1.00 89.00 127 GLN A CA 1
ATOM 1019 C C . GLN A 1 127 ? 6.807 1.996 4.440 1.00 89.00 127 GLN A C 1
ATOM 1021 O O . GLN A 1 127 ? 6.501 3.096 4.001 1.00 89.00 127 GLN A O 1
ATOM 1026 N N . VAL A 1 128 ? 5.908 1.051 4.703 1.00 89.38 128 VAL A N 1
ATOM 1027 C CA . VAL A 1 128 ? 4.467 1.205 4.484 1.00 89.38 128 VAL A CA 1
ATOM 1028 C C . VAL A 1 128 ? 3.854 1.923 5.675 1.00 89.38 128 VAL A C 1
ATOM 1030 O O . VAL A 1 128 ? 3.998 1.467 6.815 1.00 89.38 128 VAL A O 1
ATOM 1033 N N . GLN A 1 129 ? 3.168 3.035 5.432 1.00 91.12 129 GLN A N 1
ATOM 1034 C CA . GLN A 1 129 ? 2.340 3.683 6.439 1.00 91.12 129 GLN A CA 1
ATOM 1035 C C . GLN A 1 129 ? 0.887 3.204 6.311 1.00 91.12 129 GLN A C 1
ATOM 1037 O O . GLN A 1 129 ? 0.295 3.161 5.235 1.00 91.12 129 GLN A O 1
ATOM 1042 N N . ILE A 1 130 ? 0.339 2.791 7.450 1.00 91.44 130 ILE A N 1
ATOM 1043 C CA . ILE A 1 130 ? -1.024 2.301 7.612 1.00 91.44 130 ILE A CA 1
ATOM 1044 C C . ILE A 1 130 ? -1.731 3.280 8.534 1.00 91.44 130 ILE A C 1
ATOM 1046 O O . ILE A 1 130 ? -1.276 3.520 9.655 1.00 91.44 130 ILE A O 1
ATOM 1050 N N . ASN A 1 131 ? -2.849 3.825 8.080 1.00 92.00 131 ASN A N 1
ATOM 1051 C CA . ASN A 1 131 ? -3.660 4.738 8.866 1.00 92.00 131 ASN A CA 1
ATOM 1052 C C . ASN A 1 131 ? -5.001 4.104 9.182 1.00 92.00 131 ASN A C 1
ATOM 1054 O O . ASN A 1 131 ? -5.631 3.503 8.319 1.00 92.00 131 ASN A O 1
ATOM 1058 N N . PHE A 1 132 ? -5.436 4.280 10.418 1.00 93.50 132 PHE A N 1
ATOM 1059 C CA . PHE A 1 132 ? -6.761 3.933 10.880 1.00 93.50 132 PHE A CA 1
ATOM 1060 C C . PHE A 1 132 ? -7.589 5.208 11.011 1.00 93.50 132 PHE A C 1
ATOM 1062 O O . PHE A 1 132 ? -7.193 6.128 11.735 1.00 93.50 132 PHE A O 1
ATOM 1069 N N . ILE A 1 133 ? -8.727 5.257 10.318 1.00 92.62 133 ILE A N 1
ATOM 1070 C CA . ILE A 1 133 ? -9.666 6.381 10.361 1.00 92.62 133 ILE A CA 1
ATOM 1071 C C . ILE A 1 133 ? -11.070 5.835 10.581 1.00 92.62 133 ILE A C 1
ATOM 1073 O O . ILE A 1 133 ? -11.654 5.242 9.679 1.00 92.62 133 ILE A O 1
ATOM 1077 N N . LYS A 1 134 ? -11.630 6.052 11.774 1.00 94.62 134 LYS A N 1
ATOM 1078 C CA . LYS A 1 134 ? -12.984 5.590 12.114 1.00 94.62 134 LYS A CA 1
ATOM 1079 C C . LYS A 1 134 ? -13.755 6.663 12.893 1.00 94.62 134 LYS A C 1
ATOM 1081 O O . LYS A 1 134 ? -13.177 7.251 13.811 1.00 94.62 134 LYS A O 1
ATOM 1086 N N . PRO A 1 135 ? -15.034 6.939 12.564 1.00 95.38 135 PRO A N 1
ATOM 1087 C CA . PRO A 1 135 ? -15.842 7.940 13.264 1.00 95.38 135 PRO A CA 1
ATOM 1088 C C . PRO A 1 135 ? -15.884 7.706 14.775 1.00 95.38 135 PRO A C 1
ATOM 1090 O O . PRO A 1 135 ? -16.075 6.571 15.214 1.00 95.38 135 PRO A O 1
ATOM 1093 N N . LEU A 1 136 ? -15.735 8.768 15.578 1.00 94.44 136 LEU A N 1
ATOM 1094 C CA . LEU A 1 136 ? -15.618 8.660 17.043 1.00 94.44 136 LEU A CA 1
ATOM 1095 C C . LEU A 1 136 ? -16.821 7.959 17.690 1.00 94.44 136 LEU A C 1
ATOM 1097 O O . LEU A 1 136 ? -16.660 7.236 18.668 1.00 94.44 136 LEU A O 1
ATOM 1101 N N . ASN A 1 137 ? -18.015 8.131 17.123 1.00 95.25 137 ASN A N 1
ATOM 1102 C CA . ASN A 1 137 ? -19.250 7.495 17.584 1.00 95.25 137 ASN A CA 1
ATOM 1103 C C . ASN A 1 137 ? -19.331 5.985 17.288 1.00 95.25 137 ASN A C 1
ATOM 1105 O O . ASN A 1 137 ? -20.213 5.320 17.822 1.00 95.25 137 ASN A O 1
ATOM 1109 N N . LEU A 1 138 ? -18.451 5.455 16.434 1.00 95.88 138 LEU A N 1
ATOM 1110 C CA . LEU A 1 138 ? -18.381 4.036 16.069 1.00 95.88 138 LEU A CA 1
ATOM 1111 C C . LEU A 1 138 ? -17.169 3.325 16.692 1.00 95.88 138 LEU A C 1
ATOM 1113 O O . LEU A 1 138 ? -16.980 2.130 16.461 1.00 95.88 138 LEU A O 1
ATOM 1117 N N . ILE A 1 139 ? -16.336 4.040 17.454 1.00 95.88 139 ILE A N 1
ATOM 1118 C CA . ILE A 1 139 ? -15.182 3.463 18.148 1.00 95.88 139 ILE A CA 1
ATOM 1119 C C . ILE A 1 139 ? -15.661 2.630 19.333 1.00 95.88 139 ILE A C 1
ATOM 1121 O O . ILE A 1 139 ? -16.369 3.112 20.215 1.00 95.88 139 ILE A O 1
ATOM 1125 N N . THR A 1 140 ? -15.213 1.383 19.379 1.00 96.62 140 THR A N 1
ATOM 1126 C CA . THR A 1 140 ? -15.431 0.457 20.489 1.00 96.62 140 THR A CA 1
ATOM 1127 C C . THR A 1 140 ? -14.186 0.365 21.373 1.00 96.62 140 THR A C 1
ATOM 1129 O O . THR A 1 140 ? -13.101 0.811 20.994 1.00 96.62 140 THR A O 1
ATOM 1132 N N . GLN A 1 141 ? -14.318 -0.233 22.560 1.00 95.94 141 GLN A N 1
ATOM 1133 C CA . GLN A 1 141 ? -13.155 -0.532 23.403 1.00 95.94 141 GLN A CA 1
ATOM 1134 C C . GLN A 1 141 ? -12.210 -1.533 22.720 1.00 95.94 141 GLN A C 1
ATOM 1136 O O . GLN A 1 141 ? -10.999 -1.356 22.770 1.00 95.94 141 GLN A O 1
ATOM 1141 N N . GLN A 1 142 ? -12.769 -2.519 22.010 1.00 96.62 142 GLN A N 1
ATOM 1142 C CA . GLN A 1 142 ? -11.994 -3.512 21.267 1.00 96.62 142 GLN A CA 1
ATOM 1143 C C . GLN A 1 142 ? -11.108 -2.856 20.198 1.00 96.62 142 GLN A C 1
ATOM 1145 O O . GLN A 1 142 ? -9.934 -3.194 20.102 1.00 96.62 142 GLN A O 1
ATOM 1150 N N . ASP A 1 143 ? -11.627 -1.856 19.468 1.00 96.25 143 ASP A N 1
ATOM 1151 C CA . ASP A 1 143 ? -10.817 -1.101 18.501 1.00 96.25 143 ASP A CA 1
ATOM 1152 C C . ASP A 1 143 ? -9.593 -0.461 19.181 1.00 96.25 143 ASP A C 1
ATOM 1154 O O . ASP A 1 143 ? -8.492 -0.490 18.640 1.00 96.25 143 ASP A O 1
ATOM 1158 N N . GLN A 1 144 ? -9.764 0.113 20.377 1.00 94.88 144 GLN A N 1
ATOM 1159 C CA . GLN A 1 144 ? -8.661 0.743 21.111 1.00 94.88 144 GLN A CA 1
ATOM 1160 C C . GLN A 1 144 ? -7.628 -0.284 21.571 1.00 94.88 144 GLN A C 1
ATOM 1162 O O . GLN A 1 144 ? -6.426 -0.038 21.457 1.00 94.88 144 GLN A O 1
ATOM 1167 N N . ASP A 1 145 ? -8.088 -1.430 22.066 1.00 96.06 145 ASP A N 1
ATOM 1168 C CA . ASP A 1 145 ? -7.219 -2.509 22.524 1.00 96.06 145 ASP A CA 1
ATOM 1169 C C . ASP A 1 145 ? -6.400 -3.083 21.356 1.00 96.06 145 ASP A C 1
ATOM 1171 O O . ASP A 1 145 ? -5.188 -3.269 21.490 1.00 96.06 145 ASP A O 1
ATOM 1175 N N . ASP A 1 146 ? -7.018 -3.269 20.185 1.00 95.81 146 ASP A N 1
ATOM 1176 C CA . ASP A 1 146 ? -6.335 -3.739 18.977 1.00 95.81 146 ASP A CA 1
ATOM 1177 C C . ASP A 1 146 ? -5.341 -2.701 18.436 1.00 95.81 146 ASP A C 1
ATOM 1179 O O . ASP A 1 146 ? -4.187 -3.037 18.157 1.00 95.81 146 ASP A O 1
ATOM 1183 N N . LEU A 1 147 ? -5.721 -1.422 18.360 1.00 95.75 147 LEU A N 1
ATOM 1184 C CA . LEU A 1 147 ? -4.809 -0.346 17.948 1.00 95.75 147 LEU A CA 1
ATOM 1185 C C . LEU A 1 147 ? -3.577 -0.267 18.861 1.00 95.75 147 LEU A C 1
ATOM 1187 O O . LEU A 1 147 ? -2.449 -0.170 18.372 1.00 95.75 147 LEU A O 1
ATOM 1191 N N . ASN A 1 148 ? -3.777 -0.371 20.177 1.00 94.31 148 ASN A N 1
ATOM 1192 C CA . ASN A 1 148 ? -2.691 -0.400 21.155 1.00 94.31 148 ASN A CA 1
ATOM 1193 C C . ASN A 1 148 ? -1.822 -1.656 21.002 1.00 94.31 148 ASN A C 1
ATOM 1195 O O . ASN A 1 148 ? -0.595 -1.563 21.053 1.00 94.31 148 ASN A O 1
ATOM 1199 N N . HIS A 1 149 ? -2.440 -2.819 20.776 1.00 93.25 149 HIS A N 1
ATOM 1200 C CA . HIS A 1 149 ? -1.746 -4.090 20.572 1.00 93.25 149 HIS A CA 1
ATOM 1201 C C . HIS A 1 149 ? -0.806 -4.051 19.361 1.00 93.25 149 HIS A C 1
ATOM 1203 O O . HIS A 1 149 ? 0.343 -4.483 19.459 1.00 93.25 149 HIS A O 1
ATOM 1209 N N . PHE A 1 150 ? -1.263 -3.487 18.238 1.00 93.00 150 PHE A N 1
ATOM 1210 C CA . PHE A 1 150 ? -0.445 -3.331 17.030 1.00 93.00 150 PHE A CA 1
ATOM 1211 C C . PHE A 1 150 ? 0.513 -2.129 17.086 1.00 93.00 150 PHE A C 1
ATOM 1213 O O . PHE A 1 150 ? 1.390 -1.998 16.226 1.00 93.00 150 PHE A O 1
ATOM 1220 N N . GLY A 1 151 ? 0.396 -1.283 18.115 1.00 93.00 151 GLY A N 1
ATOM 1221 C CA . GLY A 1 151 ? 1.280 -0.146 18.354 1.00 93.00 151 GLY A CA 1
ATOM 1222 C C . GLY A 1 151 ? 0.993 1.059 17.461 1.00 93.00 151 GLY A C 1
ATOM 1223 O O . GLY A 1 151 ? 1.928 1.760 17.080 1.00 93.00 151 GLY A O 1
ATOM 1224 N N . PHE A 1 152 ? -0.271 1.286 17.104 1.00 94.69 152 PHE A N 1
ATOM 1225 C CA . PHE A 1 152 ? -0.684 2.502 16.410 1.00 94.69 152 PHE A CA 1
ATOM 1226 C C . PHE A 1 152 ? -0.487 3.735 17.298 1.00 94.69 152 PHE A C 1
ATOM 1228 O O . PHE A 1 152 ? -0.822 3.739 18.481 1.00 94.69 152 PHE A O 1
ATOM 1235 N N . GLU A 1 153 ? -0.002 4.820 16.701 1.00 94.56 153 GLU A N 1
ATOM 1236 C CA . GLU A 1 153 ? 0.066 6.124 17.351 1.00 94.56 153 GLU A CA 1
ATOM 1237 C C . GLU A 1 153 ? -1.159 6.949 16.971 1.00 94.56 153 GLU A C 1
ATOM 1239 O O . GLU A 1 153 ? -1.321 7.340 15.813 1.00 94.56 153 GLU A O 1
ATOM 1244 N N . CYS A 1 154 ? -2.020 7.224 17.947 1.00 93.50 154 CYS A N 1
ATOM 1245 C CA . CYS A 1 154 ? -3.232 8.009 17.744 1.00 93.50 154 CYS A CA 1
ATOM 1246 C C . CYS A 1 154 ? -3.009 9.484 18.072 1.00 93.50 154 CYS A C 1
ATOM 1248 O O . CYS A 1 154 ? -2.500 9.810 19.145 1.00 93.50 154 CYS A O 1
ATOM 1250 N N . ARG A 1 155 ? -3.431 10.379 17.176 1.00 89.25 155 ARG A N 1
ATOM 1251 C CA . ARG A 1 155 ? -3.311 11.835 17.344 1.00 89.25 155 ARG A CA 1
ATOM 1252 C C . ARG A 1 155 ? -4.584 12.520 16.867 1.00 89.25 155 ARG A C 1
ATOM 1254 O O . ARG A 1 155 ? -5.306 11.980 16.032 1.00 89.25 155 ARG A O 1
ATOM 1261 N N . GLU A 1 156 ? -4.855 13.706 17.392 1.00 85.69 156 GLU A N 1
ATOM 1262 C CA . GLU A 1 156 ? -5.868 14.577 16.801 1.00 85.69 156 GLU A CA 1
ATOM 1263 C C . GLU A 1 156 ? -5.347 15.103 15.462 1.00 85.69 156 GLU A C 1
ATOM 1265 O O . GLU A 1 156 ? -4.170 15.439 15.331 1.00 85.69 156 GLU A O 1
ATOM 1270 N N . H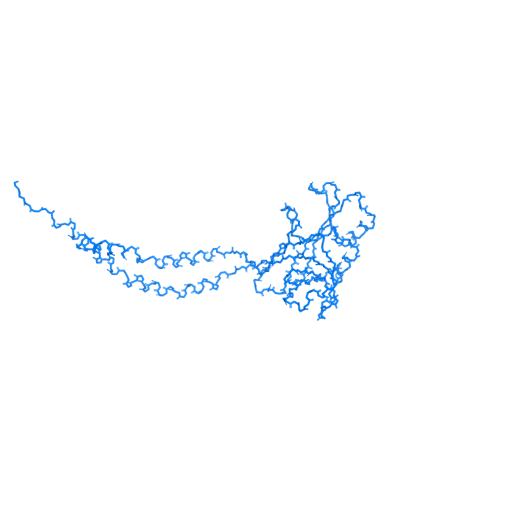IS A 1 157 ? -6.214 15.130 14.455 1.00 83.44 157 HIS A N 1
ATOM 1271 C CA . HIS A 1 157 ? -5.870 15.586 13.116 1.00 83.44 157 HIS A CA 1
ATOM 1272 C C . HIS A 1 157 ? -6.958 16.540 12.632 1.00 83.44 157 HIS A C 1
ATOM 1274 O O . HIS A 1 157 ? -8.135 16.182 12.646 1.00 83.44 157 HIS A O 1
ATOM 1280 N N . GLU A 1 158 ? -6.583 17.736 12.175 1.00 83.25 158 GLU A N 1
ATOM 1281 C CA . GLU A 1 158 ? -7.541 18.799 11.833 1.00 83.25 158 GLU A CA 1
ATOM 1282 C C . GLU A 1 158 ? -8.560 18.350 10.773 1.00 83.25 158 GLU A C 1
ATOM 1284 O O . GLU A 1 158 ? -9.761 18.567 10.932 1.00 83.25 158 GLU A O 1
ATOM 1289 N N . LYS A 1 159 ? -8.100 17.625 9.737 1.00 82.44 159 LYS A N 1
ATOM 1290 C CA . LYS A 1 159 ? -8.966 17.045 8.686 1.00 82.44 159 LYS A CA 1
ATOM 1291 C C . LYS A 1 159 ? -9.952 15.976 9.198 1.00 82.44 159 LYS A C 1
ATOM 1293 O O . LYS A 1 159 ? -10.936 15.699 8.522 1.00 82.44 159 LYS A O 1
ATOM 1298 N N . PHE A 1 160 ? -9.703 15.376 10.363 1.00 84.38 160 PHE A N 1
ATOM 1299 C CA . PHE A 1 160 ? -10.464 14.240 10.902 1.00 84.38 160 PHE A CA 1
ATOM 1300 C C . PHE A 1 160 ? -10.969 14.499 12.324 1.00 84.38 160 PHE A C 1
ATOM 1302 O O . PHE A 1 160 ? -11.034 13.589 13.140 1.00 84.38 160 PHE A O 1
ATOM 1309 N N . ASN A 1 161 ? -11.360 15.736 12.628 1.00 85.62 161 ASN A N 1
ATOM 1310 C CA . ASN A 1 161 ? -11.826 16.162 13.954 1.00 85.62 161 ASN A CA 1
ATOM 1311 C C . ASN A 1 161 ? -12.995 15.339 14.552 1.00 85.62 161 ASN A C 1
ATOM 1313 O O . ASN A 1 161 ? -13.180 15.321 15.764 1.00 85.62 161 ASN A O 1
ATOM 1317 N N . SER A 1 162 ? -13.782 14.657 13.718 1.00 91.31 162 SER A N 1
ATOM 1318 C CA . SER A 1 162 ? -14.913 13.801 14.110 1.00 91.31 162 SER A CA 1
ATOM 1319 C C . SER A 1 162 ? -14.587 12.301 14.088 1.00 91.31 162 SER A C 1
ATOM 1321 O O . SER A 1 162 ? -15.463 11.464 14.318 1.00 91.31 162 SER A O 1
ATOM 1323 N N . SER A 1 163 ? -13.333 11.941 13.812 1.00 93.44 163 SER A N 1
ATOM 1324 C CA . SER A 1 163 ? -12.865 10.560 13.704 1.00 93.44 163 SER A CA 1
ATOM 1325 C C . SER A 1 163 ? -11.636 10.322 14.575 1.00 93.44 163 SER A C 1
ATOM 1327 O O . SER A 1 163 ? -10.834 11.216 14.831 1.00 93.44 163 SER A O 1
ATOM 1329 N N . LYS A 1 164 ? -11.463 9.084 15.032 1.00 94.19 164 LYS A N 1
ATOM 1330 C CA . LYS A 1 164 ? -10.197 8.653 15.612 1.00 94.19 164 LYS A CA 1
ATOM 1331 C C . LYS A 1 164 ? -9.214 8.442 14.469 1.00 94.19 164 LYS A C 1
ATOM 1333 O O . LYS A 1 164 ? -9.480 7.641 13.576 1.00 94.19 164 LYS A O 1
ATOM 1338 N N . TYR A 1 165 ? -8.097 9.154 14.530 1.00 93.62 165 TYR A N 1
ATOM 1339 C CA . TYR A 1 165 ? -6.991 9.017 13.598 1.00 93.62 165 TYR A CA 1
ATOM 1340 C C . TYR A 1 165 ? -5.794 8.376 14.302 1.00 93.62 165 TYR A C 1
ATOM 1342 O O . TYR A 1 165 ? -5.327 8.876 15.332 1.00 93.62 165 TYR A O 1
ATOM 1350 N N . CYS A 1 166 ? -5.302 7.267 13.755 1.00 94.31 166 CYS A N 1
ATOM 1351 C CA . CYS A 1 166 ? -4.081 6.628 14.226 1.00 94.31 166 CYS A CA 1
ATOM 1352 C C . CYS A 1 166 ? -3.214 6.172 13.058 1.00 94.31 166 CYS A C 1
ATOM 1354 O O . CYS A 1 166 ? -3.733 5.773 12.022 1.00 94.31 166 CYS A O 1
ATOM 1356 N N . SER A 1 167 ? -1.897 6.190 13.233 1.00 93.19 167 SER A N 1
ATOM 1357 C CA . SER A 1 167 ? -0.945 5.821 12.181 1.00 93.19 167 SER A CA 1
ATOM 1358 C C . SER A 1 167 ? 0.095 4.829 12.684 1.00 93.19 167 SER A C 1
ATOM 1360 O O . SER A 1 167 ? 0.473 4.846 13.857 1.00 93.19 167 SER A O 1
ATOM 1362 N N . LEU A 1 168 ? 0.566 3.968 11.788 1.00 92.19 168 LEU A N 1
ATOM 1363 C CA . LEU A 1 168 ? 1.602 2.980 12.051 1.00 92.19 168 LEU A CA 1
ATOM 1364 C C . LEU A 1 168 ? 2.505 2.845 10.828 1.00 92.19 168 LEU A C 1
ATOM 1366 O O . LEU A 1 168 ? 2.024 2.667 9.715 1.00 92.19 168 LEU A O 1
ATOM 1370 N N . LYS A 1 169 ? 3.825 2.874 11.035 1.00 91.69 169 LYS A N 1
ATOM 1371 C CA . LYS A 1 169 ? 4.807 2.628 9.969 1.00 91.69 169 LYS A CA 1
ATOM 1372 C C . LYS A 1 169 ? 5.444 1.248 10.104 1.00 91.69 169 LYS A C 1
ATOM 1374 O O . LYS A 1 169 ? 5.964 0.889 11.170 1.00 91.69 169 LYS A O 1
ATOM 1379 N N . VAL A 1 170 ? 5.442 0.485 9.015 1.00 90.94 170 VAL A N 1
ATOM 1380 C CA . VAL A 1 170 ? 5.906 -0.904 8.957 1.00 90.94 170 VAL A CA 1
ATOM 1381 C C . VAL A 1 170 ? 6.942 -1.064 7.853 1.00 90.94 170 VAL A C 1
ATOM 1383 O O . VAL A 1 170 ? 6.672 -0.788 6.688 1.00 90.94 170 VAL A O 1
ATOM 1386 N N . LYS A 1 171 ? 8.146 -1.509 8.225 1.00 91.56 171 LYS A N 1
ATOM 1387 C CA . LYS A 1 171 ? 9.144 -1.949 7.248 1.00 91.56 171 LYS A CA 1
ATOM 1388 C C . LYS A 1 171 ? 8.688 -3.269 6.639 1.00 91.56 171 LYS A C 1
ATOM 1390 O O . LYS A 1 171 ? 8.351 -4.187 7.388 1.00 91.56 171 LYS A O 1
ATOM 1395 N N . THR A 1 172 ? 8.669 -3.329 5.319 1.00 91.00 172 THR A N 1
ATOM 1396 C CA . THR A 1 172 ? 7.934 -4.343 4.569 1.00 91.00 172 THR A CA 1
ATOM 1397 C C . THR A 1 172 ? 8.711 -4.738 3.329 1.00 91.00 172 THR A C 1
ATOM 1399 O O . THR A 1 172 ? 9.161 -3.862 2.595 1.00 91.00 172 THR A O 1
ATOM 1402 N N . GLU A 1 173 ? 8.830 -6.036 3.094 1.00 91.69 173 GLU A N 1
ATOM 1403 C CA . GLU A 1 173 ? 9.202 -6.600 1.798 1.00 91.69 173 GLU A CA 1
ATOM 1404 C C . GLU A 1 173 ? 7.949 -6.651 0.921 1.00 91.69 173 GLU A C 1
ATOM 1406 O O . GLU A 1 173 ? 6.894 -7.135 1.352 1.00 91.69 173 GLU A O 1
ATOM 1411 N N . ILE A 1 174 ? 8.048 -6.098 -0.286 1.00 91.81 174 ILE A N 1
ATOM 1412 C CA . ILE A 1 174 ? 6.950 -6.006 -1.243 1.00 91.81 174 ILE A CA 1
ATOM 1413 C C . ILE A 1 174 ? 7.341 -6.770 -2.500 1.00 91.81 174 ILE A C 1
ATOM 1415 O O . ILE A 1 174 ? 8.268 -6.379 -3.206 1.00 91.81 174 ILE A O 1
ATOM 1419 N N . PHE A 1 175 ? 6.578 -7.816 -2.810 1.00 91.19 175 PHE A N 1
ATOM 1420 C CA . PHE A 1 175 ? 6.753 -8.612 -4.021 1.00 91.19 175 PHE A CA 1
ATOM 1421 C C . PHE A 1 175 ? 5.637 -8.308 -5.018 1.00 91.19 175 PHE A C 1
ATOM 1423 O O . PHE A 1 175 ? 4.459 -8.356 -4.666 1.00 91.19 175 PHE A O 1
ATOM 1430 N N . VAL A 1 176 ? 5.994 -8.029 -6.270 1.00 91.06 176 VAL A N 1
ATOM 1431 C CA . VAL A 1 176 ? 5.055 -7.766 -7.366 1.00 91.06 176 VAL A CA 1
ATOM 1432 C C . VAL A 1 176 ? 5.000 -8.988 -8.276 1.00 91.06 176 VAL A C 1
ATOM 1434 O O . VAL A 1 176 ? 5.951 -9.298 -8.995 1.00 91.06 176 VAL A O 1
ATOM 1437 N N . LEU A 1 177 ? 3.866 -9.685 -8.266 1.00 87.50 177 LEU A N 1
ATOM 1438 C CA . LEU A 1 177 ? 3.595 -10.795 -9.169 1.00 87.50 177 LEU A CA 1
ATOM 1439 C C . LEU A 1 177 ? 2.980 -10.268 -10.467 1.00 87.50 177 LEU A C 1
ATOM 1441 O O . LEU A 1 177 ? 1.858 -9.752 -10.483 1.00 87.50 177 LEU A O 1
ATOM 1445 N N . GLN A 1 178 ? 3.724 -10.414 -11.564 1.00 77.38 178 GLN A N 1
ATOM 1446 C CA . GLN A 1 178 ? 3.261 -10.062 -12.904 1.00 77.38 178 GLN A CA 1
ATOM 1447 C C . GLN A 1 178 ? 2.392 -11.174 -13.483 1.00 77.38 178 GLN A C 1
ATOM 1449 O O . GLN A 1 178 ? 2.782 -12.338 -13.431 1.00 77.38 178 GLN A O 1
ATOM 1454 N N . ASN A 1 179 ? 1.246 -10.808 -14.067 1.00 66.25 179 ASN A N 1
ATOM 1455 C CA . ASN A 1 179 ? 0.309 -11.734 -14.710 1.00 66.25 179 ASN A CA 1
ATOM 1456 C C . ASN A 1 179 ? 0.068 -13.025 -13.903 1.00 66.25 179 ASN A C 1
ATOM 1458 O O . ASN A 1 179 ? 0.319 -14.113 -14.429 1.00 66.25 179 ASN A O 1
ATOM 1462 N N . PRO A 1 180 ? -0.398 -12.949 -12.641 1.00 64.50 180 PRO A N 1
ATOM 1463 C CA . PRO A 1 180 ? -0.812 -14.150 -11.935 1.00 64.50 180 PRO A CA 1
ATOM 1464 C C . PRO A 1 180 ? -1.868 -14.842 -12.794 1.00 64.50 180 PRO A C 1
ATOM 1466 O O . PRO A 1 180 ? -2.926 -14.266 -13.072 1.00 64.50 180 PRO A O 1
ATOM 1469 N N . GLU A 1 181 ? -1.574 -16.053 -13.267 1.00 61.44 181 GLU A N 1
ATOM 1470 C CA . GLU A 1 181 ? -2.571 -16.849 -13.964 1.00 61.44 181 GLU A CA 1
ATOM 1471 C C . GLU A 1 181 ? -3.801 -16.930 -13.059 1.00 61.44 181 GLU A C 1
ATOM 1473 O O . GLU A 1 181 ? -3.734 -17.444 -11.943 1.00 61.44 181 GLU A O 1
ATOM 1478 N N . ASN A 1 182 ? -4.937 -16.438 -13.555 1.00 64.75 182 ASN A N 1
ATOM 1479 C CA . ASN A 1 182 ? -6.213 -16.447 -12.849 1.00 64.75 182 ASN A CA 1
ATOM 1480 C C . ASN A 1 182 ? -6.363 -15.459 -11.668 1.00 64.75 182 ASN A C 1
ATOM 1482 O O . ASN A 1 182 ? -6.944 -15.847 -10.654 1.00 64.75 182 ASN A O 1
ATOM 1486 N N . ILE A 1 183 ? -5.968 -14.180 -11.804 1.00 72.38 183 ILE A N 1
ATOM 1487 C CA . ILE A 1 183 ? -6.391 -13.118 -10.852 1.00 72.38 183 ILE A CA 1
ATOM 1488 C C . ILE A 1 183 ? -7.897 -13.216 -10.537 1.00 72.38 183 ILE A C 1
ATOM 1490 O O . ILE A 1 183 ? -8.293 -13.155 -9.376 1.00 72.38 183 ILE A O 1
ATOM 1494 N N . ASP A 1 184 ? -8.732 -13.460 -11.552 1.00 71.00 184 ASP A N 1
ATOM 1495 C CA . ASP A 1 184 ? -10.191 -13.580 -11.405 1.00 71.00 184 ASP A CA 1
ATOM 1496 C C . ASP A 1 184 ? -10.649 -14.777 -10.551 1.00 71.00 184 ASP A C 1
ATOM 1498 O O . ASP A 1 184 ? -11.799 -14.822 -10.115 1.00 71.00 184 ASP A O 1
ATOM 1502 N N . LYS A 1 185 ? -9.776 -15.767 -10.323 1.00 75.06 185 LYS A N 1
ATOM 1503 C CA . LYS A 1 185 ? -10.053 -16.938 -9.473 1.00 75.06 185 LYS A CA 1
ATOM 1504 C C . LYS A 1 185 ? -9.498 -16.785 -8.055 1.00 75.06 185 LYS A C 1
ATOM 1506 O O . LYS A 1 185 ? -9.824 -17.616 -7.200 1.00 75.06 185 LYS A O 1
ATOM 1511 N N . LEU A 1 186 ? -8.696 -15.747 -7.796 1.00 79.31 186 LEU A N 1
ATOM 1512 C CA . LEU A 1 186 ? -8.205 -15.444 -6.457 1.00 79.31 186 LEU A CA 1
ATOM 1513 C C . LEU A 1 186 ? -9.390 -15.118 -5.548 1.00 79.31 186 LEU A C 1
ATOM 1515 O O . LEU A 1 186 ? -10.256 -14.312 -5.885 1.00 79.31 186 LEU A O 1
ATOM 1519 N N . GLN A 1 187 ? -9.421 -15.733 -4.369 1.00 82.94 187 GLN A N 1
ATOM 1520 C CA . GLN A 1 187 ? -10.373 -15.350 -3.335 1.00 82.94 187 GLN A CA 1
ATOM 1521 C C . GLN A 1 187 ? -9.818 -14.143 -2.580 1.00 82.94 187 GLN A C 1
ATOM 1523 O O . GLN A 1 187 ? -8.773 -14.227 -1.938 1.00 82.94 187 GLN A O 1
ATOM 1528 N N . TYR A 1 188 ? -10.509 -13.009 -2.672 1.00 86.81 188 TYR A N 1
ATOM 1529 C CA . TYR A 1 188 ? -10.140 -11.781 -1.976 1.00 86.81 188 TYR A CA 1
ATOM 1530 C C . TYR A 1 188 ? -11.381 -11.003 -1.531 1.00 86.81 188 TYR A C 1
ATOM 1532 O O . TYR A 1 188 ? -12.470 -11.129 -2.097 1.00 86.81 188 TYR A O 1
ATOM 1540 N N . LYS A 1 189 ? -11.210 -10.170 -0.506 1.00 87.62 189 LYS A N 1
ATOM 1541 C CA . LYS A 1 189 ? -12.199 -9.182 -0.077 1.00 87.62 189 LYS A CA 1
ATOM 1542 C C . LYS A 1 189 ? -12.008 -7.909 -0.894 1.00 87.62 189 LYS A C 1
ATOM 1544 O O . LYS A 1 189 ? -10.881 -7.451 -1.074 1.00 87.62 189 LYS A O 1
ATOM 1549 N N . LYS A 1 190 ? -13.100 -7.330 -1.392 1.00 87.56 190 LYS A N 1
ATOM 1550 C CA . LYS A 1 190 ? -13.050 -6.055 -2.120 1.00 87.56 190 LYS A CA 1
ATOM 1551 C C . LYS A 1 190 ? -12.746 -4.904 -1.165 1.00 87.56 190 LYS A C 1
ATOM 1553 O O . LYS A 1 190 ? -13.248 -4.885 -0.042 1.00 87.56 190 LYS A O 1
ATOM 1558 N N . LEU A 1 191 ? -11.951 -3.949 -1.634 1.00 84.44 191 LEU A N 1
ATOM 1559 C CA . LEU A 1 191 ? -11.796 -2.659 -0.968 1.00 84.44 191 LEU A CA 1
ATOM 1560 C C . LEU A 1 191 ? -13.077 -1.829 -1.137 1.00 84.44 191 LEU A C 1
ATOM 1562 O O . LEU A 1 191 ? -13.829 -2.017 -2.097 1.00 84.44 191 LEU A O 1
ATOM 1566 N N . SER A 1 192 ? -13.330 -0.920 -0.196 1.00 79.00 192 SER A N 1
ATOM 1567 C CA . SER A 1 192 ? -14.464 0.014 -0.249 1.00 79.00 192 SER A CA 1
ATOM 1568 C C . SER A 1 192 ? -14.349 0.988 -1.425 1.00 79.00 192 SER A C 1
ATOM 1570 O O . SER A 1 192 ? -15.354 1.303 -2.063 1.00 79.00 192 SER A O 1
ATOM 1572 N N . SER A 1 193 ? -13.126 1.407 -1.751 1.00 81.50 193 SER A N 1
ATOM 1573 C CA . SER A 1 193 ? -12.778 2.145 -2.963 1.00 81.50 193 SER A CA 1
ATOM 1574 C C . SER A 1 193 ? -11.438 1.654 -3.528 1.00 81.50 193 SER A C 1
ATOM 1576 O O . SER A 1 193 ? -10.593 1.162 -2.774 1.00 81.50 193 SER A O 1
ATOM 1578 N N . PRO A 1 194 ? -11.229 1.740 -4.856 1.00 86.06 194 PRO A N 1
ATOM 1579 C CA . PRO A 1 194 ? -9.931 1.441 -5.443 1.00 86.06 194 PRO A CA 1
ATOM 1580 C C . PRO A 1 194 ? -8.851 2.419 -4.966 1.00 86.06 194 PRO A C 1
ATOM 1582 O O . PRO A 1 194 ? -9.093 3.622 -4.922 1.00 86.06 194 PRO A O 1
ATOM 1585 N N . ILE A 1 195 ? -7.650 1.914 -4.681 1.00 89.19 195 ILE A N 1
ATOM 1586 C CA . ILE A 1 195 ? -6.493 2.728 -4.274 1.00 89.19 195 ILE A CA 1
ATOM 1587 C C . ILE A 1 195 ? -5.488 2.749 -5.423 1.00 89.19 195 ILE A C 1
ATOM 1589 O O . ILE A 1 195 ? -5.050 1.697 -5.884 1.00 89.19 195 ILE A O 1
ATOM 1593 N N . LYS A 1 196 ? -5.097 3.930 -5.891 1.00 91.44 196 LYS A N 1
ATOM 1594 C CA . LYS A 1 196 ? -4.020 4.091 -6.872 1.00 91.44 196 LYS A CA 1
ATOM 1595 C C . LYS A 1 196 ? -2.688 3.747 -6.227 1.00 91.44 196 LYS A C 1
ATOM 1597 O O . LYS A 1 196 ? -2.399 4.230 -5.136 1.00 91.44 196 LYS A O 1
ATOM 1602 N N . ILE A 1 197 ? -1.877 2.947 -6.908 1.00 91.25 197 ILE A N 1
ATOM 1603 C CA . ILE A 1 197 ? -0.516 2.635 -6.478 1.00 91.25 197 ILE A CA 1
ATOM 1604 C C . ILE A 1 197 ? 0.487 3.028 -7.560 1.00 91.25 197 ILE A C 1
ATOM 1606 O O . ILE A 1 197 ? 0.402 2.558 -8.698 1.00 91.25 197 ILE A O 1
ATOM 1610 N N . ASP A 1 198 ? 1.451 3.861 -7.169 1.00 89.94 198 ASP A N 1
ATOM 1611 C CA . ASP A 1 198 ? 2.558 4.310 -8.010 1.00 89.94 198 ASP A CA 1
ATOM 1612 C C . ASP A 1 198 ? 3.887 3.910 -7.380 1.00 89.94 198 ASP A C 1
ATOM 1614 O O . ASP A 1 198 ? 4.309 4.487 -6.379 1.00 89.94 198 ASP A O 1
ATOM 1618 N N . ILE A 1 199 ? 4.587 2.959 -7.998 1.00 88.50 199 ILE A N 1
ATOM 1619 C CA . ILE A 1 199 ? 5.947 2.592 -7.596 1.00 88.50 199 ILE A CA 1
ATOM 1620 C C . ILE A 1 199 ? 6.910 3.330 -8.514 1.00 88.50 199 ILE A C 1
ATOM 1622 O O . ILE A 1 199 ? 6.889 3.122 -9.728 1.00 88.50 199 ILE A O 1
ATOM 1626 N N . THR A 1 200 ? 7.763 4.180 -7.950 1.00 86.94 200 THR A N 1
ATOM 1627 C CA . THR A 1 200 ? 8.769 4.944 -8.690 1.00 86.94 200 THR A CA 1
ATOM 1628 C C . THR A 1 200 ? 10.182 4.591 -8.257 1.00 86.94 200 THR A C 1
ATOM 1630 O O . THR A 1 200 ? 10.439 4.391 -7.074 1.00 86.94 200 THR A O 1
ATOM 1633 N N . GLY A 1 201 ? 11.097 4.518 -9.219 1.00 81.94 201 GLY A N 1
ATOM 1634 C CA . GLY A 1 201 ? 12.516 4.272 -8.995 1.00 81.94 201 GLY A CA 1
ATOM 1635 C C . GLY A 1 201 ? 13.368 5.490 -9.297 1.00 81.94 201 GLY A C 1
ATOM 1636 O O . GLY A 1 201 ? 13.039 6.272 -10.196 1.00 81.94 201 GLY A O 1
ATOM 1637 N N . ASP A 1 202 ? 14.486 5.605 -8.586 1.00 76.81 202 ASP A N 1
ATOM 1638 C CA . ASP A 1 202 ? 15.552 6.535 -8.947 1.00 76.81 202 ASP A CA 1
ATOM 1639 C C . ASP A 1 202 ? 16.124 6.151 -10.320 1.00 76.81 202 ASP A C 1
ATOM 1641 O O . ASP A 1 202 ? 16.646 5.049 -10.512 1.00 76.81 202 ASP A O 1
ATOM 1645 N N . PHE A 1 203 ? 16.036 7.071 -11.281 1.00 69.94 203 PHE A N 1
ATOM 1646 C CA . PHE A 1 203 ? 16.653 6.912 -12.592 1.00 69.94 203 PHE A CA 1
ATOM 1647 C C . PHE A 1 203 ? 18.081 7.461 -12.565 1.00 69.94 203 PHE A C 1
ATOM 1649 O O . PHE A 1 203 ? 18.307 8.619 -12.199 1.00 69.94 203 PHE A O 1
ATOM 1656 N N . ASN A 1 204 ? 19.056 6.643 -12.981 1.00 66.38 204 ASN A N 1
ATOM 1657 C CA . ASN A 1 204 ? 20.437 7.090 -13.122 1.00 66.38 204 ASN A CA 1
ATOM 1658 C C . ASN A 1 204 ? 20.776 7.371 -14.599 1.00 66.38 204 ASN A C 1
ATOM 1660 O O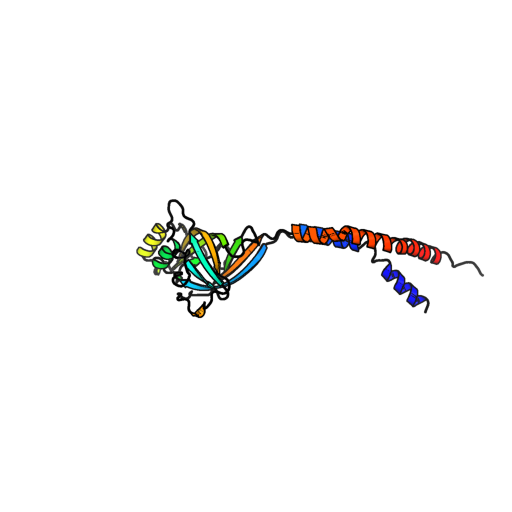 . ASN A 1 204 ? 20.934 6.437 -15.391 1.00 66.38 204 ASN A O 1
ATOM 1664 N N . PRO A 1 205 ? 20.985 8.640 -14.992 1.00 64.88 205 PRO A N 1
ATOM 1665 C CA . PRO A 1 205 ? 21.212 8.997 -16.387 1.00 64.88 205 PRO A CA 1
ATOM 1666 C C . PRO A 1 205 ? 22.570 8.542 -16.949 1.00 64.88 205 PRO A C 1
ATOM 1668 O O . PRO A 1 205 ? 22.805 8.724 -18.144 1.00 64.88 205 PRO A O 1
ATOM 1671 N N . ILE A 1 206 ? 23.472 7.944 -16.151 1.00 67.31 206 ILE A N 1
ATOM 1672 C CA . ILE A 1 206 ? 24.839 7.561 -16.573 1.00 67.31 206 ILE A CA 1
ATOM 1673 C C . ILE A 1 206 ? 24.852 6.761 -17.886 1.00 67.31 206 ILE A C 1
ATOM 1675 O O . ILE A 1 206 ? 25.685 7.033 -18.751 1.00 67.31 206 ILE A O 1
ATOM 1679 N N . VAL A 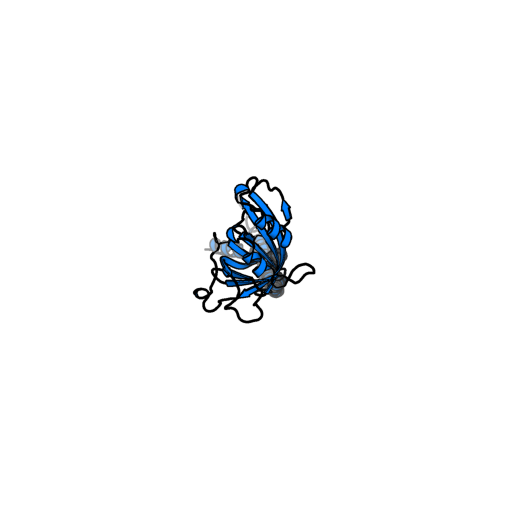1 207 ? 23.916 5.828 -18.088 1.00 64.62 207 VAL A N 1
ATOM 1680 C CA . VAL A 1 207 ? 23.848 5.016 -19.320 1.00 64.62 207 VAL A CA 1
ATOM 1681 C C . VAL A 1 207 ? 23.459 5.866 -20.540 1.00 64.62 207 VAL A C 1
ATOM 1683 O O . VAL A 1 207 ? 24.037 5.722 -21.622 1.00 64.62 207 VAL A O 1
ATOM 1686 N N . ARG A 1 208 ? 22.527 6.814 -20.380 1.00 65.06 208 ARG A N 1
ATOM 1687 C CA . ARG A 1 208 ? 22.163 7.769 -21.441 1.00 65.06 208 ARG A CA 1
ATOM 1688 C C . ARG A 1 208 ? 23.297 8.750 -21.732 1.00 65.06 208 ARG A C 1
ATOM 1690 O O . ARG A 1 208 ? 23.585 9.016 -22.894 1.00 65.06 208 ARG A O 1
ATOM 1697 N N . VAL A 1 209 ? 23.988 9.240 -20.705 1.00 72.50 209 VAL A N 1
ATOM 1698 C CA . VAL A 1 209 ? 25.171 10.095 -20.875 1.00 72.50 209 VAL A CA 1
ATOM 1699 C C . VAL A 1 209 ? 26.257 9.357 -21.650 1.00 72.50 209 VAL A C 1
ATOM 1701 O O . VAL A 1 209 ? 26.815 9.921 -22.588 1.00 72.50 209 VAL A O 1
ATOM 1704 N N . ALA A 1 210 ? 26.543 8.101 -21.301 1.00 71.38 210 ALA A N 1
ATOM 1705 C CA . ALA A 1 210 ? 27.560 7.295 -21.969 1.00 71.38 210 ALA A CA 1
ATOM 1706 C C . ALA A 1 210 ? 27.231 7.070 -23.455 1.00 71.38 210 ALA A C 1
ATOM 1708 O O . ALA A 1 210 ? 28.082 7.306 -24.310 1.00 71.38 210 ALA A O 1
ATOM 1709 N N . THR A 1 211 ? 25.989 6.692 -23.771 1.00 73.25 211 THR A N 1
ATOM 1710 C CA . THR A 1 211 ? 25.542 6.469 -25.160 1.00 73.25 211 THR A CA 1
ATOM 1711 C C . THR A 1 211 ? 25.613 7.732 -26.018 1.00 73.25 211 THR A C 1
ATOM 1713 O O . THR A 1 211 ? 26.092 7.671 -27.147 1.00 73.25 211 THR A O 1
ATOM 1716 N N . HIS A 1 212 ? 25.226 8.893 -25.485 1.00 72.56 212 HIS A N 1
ATOM 1717 C CA . HIS A 1 212 ? 25.332 10.162 -26.216 1.00 72.56 212 HIS A CA 1
ATOM 1718 C C . HIS A 1 212 ? 26.781 10.657 -26.299 1.00 72.56 212 HIS A C 1
ATOM 1720 O O . HIS A 1 212 ? 27.179 11.247 -27.300 1.00 72.56 212 HIS A O 1
ATOM 1726 N N . SER A 1 213 ? 27.613 10.360 -25.295 1.00 74.88 213 SER A N 1
ATOM 1727 C CA . SER A 1 213 ? 29.026 10.755 -25.303 1.00 74.88 213 SER A CA 1
ATOM 1728 C C . SER A 1 213 ? 29.845 10.012 -26.365 1.00 74.88 213 SER A C 1
ATOM 1730 O O . SER A 1 213 ? 30.830 10.553 -26.859 1.00 74.88 213 SER A O 1
ATOM 1732 N N . MET A 1 214 ? 29.426 8.811 -26.783 1.00 78.81 214 MET A N 1
ATOM 1733 C CA . MET A 1 214 ? 30.040 8.088 -27.909 1.00 78.81 214 MET A CA 1
ATOM 1734 C C . MET A 1 214 ? 29.894 8.824 -29.252 1.00 78.81 214 MET A C 1
ATOM 1736 O O . MET A 1 214 ? 30.640 8.536 -30.186 1.00 78.81 214 MET A O 1
ATOM 1740 N N . LEU A 1 215 ? 28.969 9.785 -29.359 1.00 78.12 215 LEU A N 1
ATOM 1741 C CA . LEU A 1 215 ? 28.744 10.569 -30.575 1.00 78.12 215 LEU A CA 1
ATOM 1742 C C . LEU A 1 215 ? 29.676 11.788 -30.696 1.00 78.12 215 LEU A C 1
ATOM 1744 O O . LEU A 1 215 ? 29.754 12.371 -31.777 1.00 78.12 215 LEU A O 1
ATOM 1748 N N . TYR A 1 216 ? 30.423 12.148 -29.642 1.00 77.19 216 TYR A N 1
ATOM 1749 C CA . TYR A 1 216 ? 31.337 13.304 -29.651 1.00 77.19 216 TYR A CA 1
ATOM 1750 C C . TYR A 1 216 ? 32.366 13.288 -30.790 1.00 77.19 216 TYR A C 1
ATOM 1752 O O . TYR A 1 216 ? 32.536 14.315 -31.446 1.00 77.19 216 TYR A O 1
ATOM 1760 N N . PRO A 1 217 ? 33.062 12.169 -31.076 1.00 76.12 217 PRO A N 1
ATOM 1761 C CA . PRO A 1 217 ? 34.028 12.141 -32.171 1.00 76.12 217 PRO A CA 1
ATOM 1762 C C . PRO A 1 217 ? 33.374 12.460 -33.520 1.00 76.12 217 PRO A C 1
ATOM 1764 O O . PRO A 1 217 ? 33.946 13.182 -34.332 1.00 76.12 217 PRO A O 1
ATOM 1767 N N . PHE A 1 218 ? 32.148 11.980 -33.737 1.00 76.75 218 PHE A N 1
ATOM 1768 C CA . PHE A 1 218 ? 31.398 12.228 -34.965 1.00 76.75 218 PHE A CA 1
ATOM 1769 C C . PHE A 1 218 ? 30.884 13.667 -35.050 1.00 76.75 218 PHE A C 1
ATOM 1771 O O . PHE A 1 218 ? 30.930 14.251 -36.130 1.00 76.75 218 PHE A O 1
ATOM 1778 N N . SER A 1 219 ? 30.450 14.266 -33.934 1.00 73.44 219 SER A N 1
ATOM 1779 C CA . SER A 1 219 ? 29.999 15.664 -33.918 1.00 73.44 219 SER A CA 1
ATOM 1780 C C . SER A 1 219 ? 31.150 16.636 -34.186 1.00 73.44 219 SER A C 1
ATOM 1782 O O . SER A 1 219 ? 30.990 17.566 -34.970 1.00 73.44 219 SER A O 1
ATOM 1784 N N . ILE A 1 220 ? 32.333 16.373 -33.618 1.00 71.56 220 ILE A N 1
ATOM 1785 C CA . ILE A 1 220 ? 33.545 17.167 -33.859 1.00 71.56 220 ILE A CA 1
ATOM 1786 C C . ILE A 1 220 ? 33.959 17.073 -35.331 1.00 71.56 220 ILE A C 1
ATOM 1788 O O . ILE A 1 220 ? 34.243 18.091 -35.957 1.00 71.56 220 ILE A O 1
ATOM 1792 N N . VAL A 1 221 ? 33.962 15.867 -35.910 1.00 73.31 221 VAL A N 1
ATOM 1793 C CA . VAL A 1 221 ? 34.275 15.674 -37.335 1.00 73.31 221 VAL A CA 1
ATOM 1794 C C . VAL A 1 221 ? 33.251 16.381 -38.225 1.00 73.31 221 VAL A C 1
ATOM 1796 O O . VAL A 1 221 ? 33.645 17.040 -39.184 1.00 73.31 221 VAL A O 1
ATOM 1799 N N . ALA A 1 222 ? 31.958 16.299 -37.904 1.00 71.69 222 ALA A N 1
ATOM 1800 C CA . ALA A 1 222 ? 30.913 16.999 -38.643 1.00 71.69 222 ALA A CA 1
ATOM 1801 C C . ALA A 1 222 ? 31.110 18.523 -38.601 1.00 71.69 222 ALA A C 1
ATOM 1803 O O . ALA A 1 222 ? 31.066 19.170 -39.647 1.00 71.69 222 ALA A O 1
ATOM 1804 N N . ASP A 1 223 ? 31.401 19.091 -37.429 1.00 62.22 223 ASP A N 1
ATOM 1805 C CA . ASP A 1 223 ? 31.647 20.527 -37.281 1.00 62.22 223 ASP A CA 1
ATOM 1806 C C . ASP A 1 223 ? 32.941 20.963 -38.007 1.00 62.22 223 ASP A C 1
ATOM 1808 O O . ASP A 1 223 ? 32.949 21.995 -38.675 1.00 62.22 223 ASP A O 1
ATOM 1812 N N . ILE A 1 224 ? 34.012 20.154 -37.988 1.00 69.62 224 ILE A N 1
ATOM 1813 C CA . ILE A 1 224 ? 35.260 20.428 -38.733 1.00 69.62 224 ILE A CA 1
ATOM 1814 C C . ILE A 1 224 ? 35.038 20.368 -40.246 1.00 69.62 224 ILE A C 1
ATOM 1816 O O . ILE A 1 224 ? 35.494 21.256 -40.959 1.00 69.62 224 ILE A O 1
ATOM 1820 N N . LEU A 1 225 ? 34.347 19.348 -40.760 1.00 66.81 225 LEU A N 1
ATOM 1821 C CA . LEU A 1 225 ? 34.097 19.198 -42.201 1.00 66.81 225 LEU A CA 1
ATOM 1822 C C . LEU A 1 225 ? 33.202 20.306 -42.758 1.00 66.81 225 LEU A C 1
ATOM 1824 O O . LEU A 1 225 ? 33.291 20.653 -43.934 1.00 66.81 225 LEU A O 1
ATOM 1828 N N . THR A 1 226 ? 32.349 20.875 -41.914 1.00 64.44 226 THR A N 1
ATOM 1829 C CA . THR A 1 226 ? 31.404 21.923 -42.302 1.00 64.44 226 THR A CA 1
ATOM 1830 C C . THR A 1 226 ? 31.899 23.342 -41.979 1.00 64.44 226 THR A C 1
ATOM 1832 O O . THR A 1 226 ? 31.301 24.316 -42.440 1.00 64.44 226 THR A O 1
ATOM 1835 N N . SER A 1 227 ? 33.026 23.480 -41.269 1.00 60.88 227 SER A N 1
ATOM 1836 C CA . SER A 1 227 ? 33.676 24.760 -40.944 1.00 60.88 227 SER A CA 1
ATOM 1837 C C . SER A 1 227 ? 34.298 25.500 -42.151 1.00 60.88 227 SER A C 1
ATOM 1839 O O . SER A 1 227 ? 34.111 26.717 -42.248 1.00 60.88 227 SER A O 1
ATOM 1841 N N . PRO A 1 228 ? 34.956 24.845 -43.140 1.00 59.06 228 PRO A N 1
ATOM 1842 C CA . PRO A 1 228 ? 35.537 25.534 -44.299 1.00 59.06 228 PRO A CA 1
ATOM 1843 C C . PRO A 1 228 ? 34.509 26.330 -45.103 1.00 59.06 228 PRO A C 1
ATOM 1845 O O . PRO A 1 228 ? 34.817 27.403 -45.624 1.00 59.06 228 PRO A O 1
ATOM 1848 N N . VAL A 1 229 ? 33.269 25.839 -45.165 1.00 59.66 229 VAL A N 1
ATOM 1849 C CA . VAL A 1 229 ? 32.169 26.499 -45.876 1.00 59.66 229 VAL A CA 1
ATOM 1850 C C . VAL A 1 229 ? 31.882 27.887 -45.281 1.00 59.66 229 VAL A C 1
ATOM 1852 O O . VAL A 1 229 ? 31.558 28.809 -46.024 1.00 59.66 229 VAL A O 1
ATOM 1855 N N . GLN A 1 230 ? 32.095 28.091 -43.978 1.00 54.47 230 GLN A N 1
ATOM 1856 C CA . GLN A 1 230 ? 31.851 29.369 -43.297 1.00 54.47 230 GLN A CA 1
ATOM 1857 C C . GLN A 1 230 ? 32.937 30.408 -43.582 1.00 54.47 230 GLN A C 1
ATOM 1859 O O . GLN A 1 230 ? 32.632 31.576 -43.821 1.00 54.47 230 GLN A O 1
ATOM 1864 N N . ILE A 1 231 ? 34.204 29.980 -43.600 1.00 54.78 231 ILE A N 1
ATOM 1865 C CA . ILE A 1 231 ? 35.335 30.868 -43.888 1.00 54.78 231 ILE A CA 1
ATOM 1866 C C . ILE A 1 231 ? 35.237 31.344 -45.340 1.00 54.78 231 ILE A C 1
ATOM 1868 O O . ILE A 1 231 ? 35.232 32.548 -45.592 1.00 54.78 231 ILE A O 1
ATOM 1872 N N . PHE A 1 232 ? 35.053 30.428 -46.296 1.00 52.66 232 PHE A N 1
ATOM 1873 C CA . PHE A 1 232 ? 34.904 30.794 -47.708 1.00 52.66 232 PHE A CA 1
ATOM 1874 C C . PHE A 1 232 ? 33.644 31.628 -47.982 1.00 52.66 232 PHE A C 1
ATOM 1876 O O . PHE A 1 232 ? 33.699 32.573 -48.767 1.00 52.66 232 PHE A O 1
ATOM 1883 N N . GLY A 1 233 ? 32.529 31.344 -47.307 1.00 56.12 233 GLY A N 1
ATOM 1884 C CA . GLY A 1 233 ? 31.311 32.148 -47.399 1.00 56.12 233 GLY A CA 1
ATOM 1885 C C . GLY A 1 233 ? 31.460 33.581 -46.895 1.00 56.12 233 GLY A C 1
ATOM 1886 O O . GLY A 1 233 ? 30.998 34.516 -47.550 1.00 56.12 233 GLY A O 1
ATOM 1887 N N . TYR A 1 234 ? 32.146 33.764 -45.764 1.00 55.12 234 TYR A N 1
ATOM 1888 C CA . TYR A 1 234 ? 32.438 35.082 -45.202 1.00 55.12 234 TYR A CA 1
ATOM 1889 C C . TYR A 1 234 ? 33.338 35.911 -46.129 1.00 55.12 234 TYR A C 1
ATOM 1891 O O . TYR A 1 234 ? 33.049 37.083 -46.373 1.00 55.12 234 TYR A O 1
ATOM 1899 N N . TYR A 1 235 ? 34.386 35.306 -46.702 1.00 56.84 235 TYR A N 1
ATOM 1900 C CA . TYR A 1 235 ? 35.253 35.995 -47.665 1.00 56.84 235 TYR A CA 1
ATOM 1901 C C . TYR A 1 235 ? 34.511 36.359 -48.963 1.00 56.84 235 TYR A C 1
ATOM 1903 O O . TYR A 1 235 ? 34.601 37.502 -49.407 1.00 56.84 235 TYR A O 1
ATOM 1911 N N . LEU A 1 236 ? 33.689 35.456 -49.516 1.00 54.50 236 LEU A N 1
ATOM 1912 C CA . LEU A 1 236 ? 32.901 35.730 -50.728 1.00 54.50 236 LEU A CA 1
ATOM 1913 C C . LEU A 1 236 ? 31.846 36.836 -50.535 1.00 54.50 236 LEU A C 1
ATOM 1915 O O . LEU A 1 236 ? 31.604 37.621 -51.452 1.00 54.50 236 LEU A O 1
ATOM 1919 N N . LEU A 1 237 ? 31.231 36.940 -49.352 1.00 52.91 237 LEU A N 1
ATOM 1920 C CA . LEU A 1 237 ? 30.302 38.033 -49.028 1.00 52.91 237 LEU A CA 1
ATOM 1921 C C . LEU A 1 237 ? 31.018 39.368 -48.786 1.00 52.91 237 LEU A C 1
ATOM 1923 O O . LEU A 1 237 ? 30.467 40.424 -49.100 1.00 52.91 237 LEU A O 1
ATOM 1927 N N . LYS A 1 238 ? 32.245 39.338 -48.256 1.00 50.53 238 LYS A N 1
ATOM 1928 C CA . LYS A 1 238 ? 33.048 40.542 -48.018 1.00 50.53 238 LYS A CA 1
ATOM 1929 C C . LYS A 1 238 ? 33.516 41.185 -49.328 1.00 50.53 238 LYS A C 1
ATOM 1931 O O . LYS A 1 238 ? 33.440 42.406 -49.457 1.00 50.53 238 LYS A O 1
ATOM 1936 N N . ASP A 1 239 ? 33.901 40.378 -50.314 1.00 53.16 239 ASP A N 1
ATOM 1937 C CA . ASP A 1 239 ? 34.314 40.870 -51.636 1.00 53.16 239 ASP A CA 1
ATOM 1938 C C . ASP A 1 239 ? 33.126 41.376 -52.476 1.00 53.16 239 ASP A C 1
ATOM 1940 O O . ASP A 1 239 ? 33.256 42.350 -53.221 1.00 53.16 239 ASP A O 1
ATOM 1944 N N . ALA A 1 240 ? 31.929 40.805 -52.298 1.00 52.22 240 ALA A N 1
ATOM 1945 C CA . ALA A 1 240 ? 30.708 41.281 -52.956 1.00 52.22 240 ALA A CA 1
ATOM 1946 C C . ALA A 1 240 ? 30.256 42.683 -52.490 1.00 52.22 240 ALA A C 1
ATOM 1948 O O . ALA A 1 240 ? 29.501 43.347 -53.201 1.00 52.22 240 ALA A O 1
ATOM 1949 N N . HIS A 1 241 ? 30.724 43.159 -51.328 1.00 48.88 241 HIS A N 1
ATOM 1950 C CA . HIS A 1 241 ? 30.347 44.464 -50.774 1.00 48.88 241 HIS A CA 1
ATOM 1951 C C . HIS A 1 241 ? 31.268 45.631 -51.180 1.00 48.88 241 HIS A C 1
ATOM 1953 O O . HIS A 1 241 ? 30.905 46.781 -50.935 1.00 48.88 241 HIS A O 1
ATOM 1959 N N . PHE A 1 242 ? 32.411 45.374 -51.831 1.00 49.44 242 PHE A N 1
ATOM 1960 C CA . PHE A 1 242 ? 33.390 46.410 -52.218 1.00 49.44 242 PHE A CA 1
ATOM 1961 C C . PHE A 1 242 ? 33.528 46.642 -53.737 1.00 49.44 242 PHE A C 1
ATOM 1963 O O . PHE A 1 242 ? 34.321 47.476 -54.167 1.00 49.44 242 PHE A O 1
ATOM 1970 N N . GLY A 1 243 ? 32.735 45.958 -54.567 1.00 46.97 243 GLY A N 1
ATOM 1971 C CA . GLY A 1 243 ? 32.867 45.970 -56.030 1.00 46.97 243 GLY A CA 1
ATOM 1972 C C . GLY A 1 243 ? 31.941 46.914 -56.808 1.00 46.97 243 GLY A C 1
ATOM 1973 O O . GLY A 1 243 ? 31.628 46.607 -57.956 1.00 46.97 243 GLY A O 1
ATOM 1974 N N . GLY A 1 244 ? 31.455 48.024 -56.242 1.00 47.84 244 GLY A N 1
ATOM 1975 C CA . GLY A 1 244 ? 30.531 48.883 -56.991 1.00 47.84 244 GLY A CA 1
ATOM 1976 C C . GLY A 1 244 ? 30.305 50.280 -56.434 1.00 47.84 244 GLY A C 1
ATOM 1977 O O . GLY A 1 244 ? 29.306 50.492 -55.769 1.00 47.84 244 GLY A O 1
ATOM 1978 N N . THR A 1 245 ? 31.185 51.222 -56.789 1.00 41.00 245 THR A N 1
ATOM 1979 C CA . THR A 1 245 ? 30.822 52.520 -57.400 1.00 41.00 245 THR A CA 1
ATOM 1980 C C . THR A 1 245 ? 32.097 53.235 -57.853 1.00 41.00 245 THR A C 1
ATOM 1982 O O . THR A 1 245 ? 32.722 53.967 -57.090 1.00 41.00 245 THR A O 1
ATOM 1985 N N . GLY A 1 246 ? 32.478 53.016 -59.112 1.00 37.06 246 GLY A N 1
ATOM 1986 C CA . GLY A 1 246 ? 33.434 53.840 -59.842 1.00 37.06 246 GLY A CA 1
ATOM 1987 C C . GLY A 1 246 ? 32.738 54.528 -61.018 1.00 37.06 246 GLY A C 1
ATOM 1988 O O . GLY A 1 246 ? 32.398 53.864 -61.987 1.00 37.06 246 GLY A O 1
ATOM 1989 N N . ASN A 1 247 ? 32.594 55.851 -60.894 1.00 41.12 247 ASN A N 1
ATOM 1990 C CA . ASN A 1 247 ? 32.435 56.889 -61.925 1.00 41.12 247 ASN A CA 1
ATOM 1991 C C . ASN A 1 247 ? 31.154 56.989 -62.788 1.00 41.12 247 ASN A C 1
ATOM 1993 O O . ASN A 1 247 ? 30.863 56.123 -63.605 1.00 41.12 247 ASN A O 1
ATOM 1997 N N . SER A 1 248 ? 30.481 58.153 -62.732 1.00 36.97 248 SER A N 1
ATOM 1998 C CA . SER A 1 248 ? 30.563 59.200 -63.780 1.00 36.97 248 SER A CA 1
ATOM 1999 C C . SER A 1 248 ? 29.359 60.162 -63.739 1.00 36.97 248 SER A C 1
ATOM 2001 O O . SER A 1 248 ? 28.260 59.790 -64.148 1.00 36.97 248 SER A O 1
ATOM 2003 N N . ARG A 1 249 ? 29.590 61.419 -63.339 1.00 38.34 249 ARG A N 1
ATOM 2004 C CA . ARG A 1 249 ? 29.195 62.654 -64.049 1.00 38.34 249 ARG A CA 1
ATOM 2005 C C . ARG A 1 249 ? 29.774 63.870 -63.339 1.00 38.34 249 ARG A C 1
ATOM 2007 O O . ARG A 1 249 ? 29.689 63.902 -62.095 1.00 38.34 249 ARG A O 1
#

Radius of gyration: 31.74 Å; chains: 1; bounding box: 55×84×88 Å

InterPro domains:
  IPR060119 YidX, conserved domain [PF27265] (36-199)

Organism: Acinetobacter calcoaceticus (NCBI:txid471)

Foldseek 3Di:
DVVVVVVVLVVLLVPFPVLLVVLVVVLVVLQVPFDWDWLDKWWFWFKDQCVVPDPPQRLWIWTQTPFWIKTKFFDDDPQADRNRVVVLCVQDPCLQKAKADDCVVVCSQEHEWEAAASVCRFKDKGKIKIKGKAFPVPDDPSNVVSCVSSPWAWDQDPVRNRITITMDITTIMMGIGGCPPPSVPDDTDTHPDIHIYTYIYGDDSVVVSVVSVVCNVVSVVRSVVSVVSNVVVVVVVVVVVPPDDDDDD

pLDDT: mean 76.91, std 15.68, range [36.97, 96.62]